Protein AF-X1AW40-F1 (afdb_monomer_lite)

Sequence (185 aa):
MIIFTRPAVNQSEISQEGIENLIKNIQDEGILVNTKRYNMHEKVSIIDDTIVWMGSLNILSHRDTSEIMYRLEGRHIAEELLKNFYVDRAVSYSIKEKELDIHCTKCGSRMVIKHSRFGPFLSCSRFPKCRGIMKITQKNIDLFIDKEEICDKCGSKMIVRRGKRGLFWGCSNYPNCKSTKEIFG

Radius of gyration: 22.06 Å; chains: 1; bounding box: 61×29×62 Å

InterPro domains:
  IPR001736 Phospholipase D/Transphosphatidylase [PS50035] (36-63)
  IPR013498 DNA topoisomerase, type IA, zn finger [PF01396] (102-137)
  IPR013498 DNA topoisomerase, type IA, zn finger [PF01396] (149-182)
  IPR025202 Cardiolipin synthase-like, phospholipase D-like domain [PF13091] (20-85)

Structure (mmCIF, N/CA/C/O backbone):
data_AF-X1AW40-F1
#
_entry.id   AF-X1AW40-F1
#
loop_
_atom_site.group_PDB
_atom_site.id
_atom_site.type_symbol
_atom_site.label_atom_id
_atom_site.label_alt_id
_atom_site.label_comp_id
_atom_site.label_asym_id
_atom_site.label_entity_id
_atom_site.label_seq_id
_atom_site.pdbx_PDB_ins_code
_atom_site.Cartn_x
_atom_site.Cartn_y
_atom_site.Cartn_z
_atom_site.occupancy
_atom_site.B_iso_or_equiv
_atom_site.auth_seq_id
_atom_site.auth_comp_id
_atom_site.auth_asym_id
_atom_site.auth_atom_id
_atom_site.pdbx_PDB_model_num
ATOM 1 N N . MET A 1 1 ? 7.838 -8.112 -6.362 1.00 76.88 1 MET A N 1
ATOM 2 C CA . MET A 1 1 ? 8.779 -7.076 -6.848 1.00 76.88 1 MET A CA 1
ATOM 3 C C . MET A 1 1 ? 8.309 -6.560 -8.202 1.00 76.88 1 MET A C 1
ATOM 5 O O . MET A 1 1 ? 7.788 -7.346 -8.986 1.00 76.88 1 MET A O 1
ATOM 9 N N . ILE A 1 2 ? 8.465 -5.264 -8.467 1.00 77.62 2 ILE A N 1
ATOM 10 C CA . ILE A 1 2 ? 8.073 -4.606 -9.720 1.00 77.62 2 ILE A CA 1
ATOM 11 C C . ILE A 1 2 ? 9.257 -3.803 -10.227 1.00 77.62 2 ILE A C 1
ATOM 13 O O . ILE A 1 2 ? 9.841 -3.056 -9.451 1.00 77.62 2 ILE A O 1
ATOM 17 N N . ILE A 1 3 ? 9.577 -3.915 -11.509 1.00 79.62 3 ILE A N 1
ATOM 18 C CA . ILE A 1 3 ? 10.668 -3.195 -12.158 1.00 79.62 3 ILE A CA 1
ATOM 19 C C . ILE A 1 3 ? 10.094 -2.335 -13.280 1.00 79.62 3 ILE A C 1
ATOM 21 O O . ILE A 1 3 ? 9.395 -2.830 -14.161 1.00 79.62 3 ILE A O 1
ATOM 25 N N . PHE A 1 4 ? 10.439 -1.054 -13.279 1.00 76.75 4 PHE A N 1
ATOM 26 C CA . PHE A 1 4 ? 10.211 -0.140 -14.388 1.00 76.75 4 PHE A CA 1
ATOM 27 C C . PHE A 1 4 ? 11.534 0.090 -15.108 1.00 76.75 4 PHE A C 1
ATOM 29 O O . PHE A 1 4 ? 12.533 0.462 -14.487 1.00 76.75 4 PHE A O 1
ATOM 36 N N . THR A 1 5 ? 11.540 -0.110 -16.423 1.00 74.19 5 THR A N 1
ATOM 37 C CA . THR A 1 5 ? 12.725 0.125 -17.255 1.00 74.19 5 THR A CA 1
ATOM 38 C C . THR A 1 5 ? 12.344 0.587 -18.662 1.00 74.19 5 THR A C 1
ATOM 40 O O . THR A 1 5 ? 11.177 0.546 -19.049 1.00 74.19 5 THR A O 1
ATOM 43 N N . ARG A 1 6 ? 13.327 1.060 -19.430 1.00 70.81 6 ARG A N 1
ATOM 44 C CA . ARG A 1 6 ? 13.144 1.479 -20.825 1.00 70.81 6 ARG A CA 1
ATOM 45 C C . ARG A 1 6 ? 12.783 0.282 -21.727 1.00 70.81 6 ARG A C 1
ATOM 47 O O . ARG A 1 6 ? 13.295 -0.818 -21.497 1.00 70.81 6 ARG A O 1
ATOM 54 N N . PRO A 1 7 ? 11.963 0.478 -22.774 1.00 67.88 7 PRO A N 1
ATOM 55 C CA . PRO A 1 7 ? 11.592 -0.600 -23.687 1.00 67.88 7 PRO A CA 1
ATOM 56 C C . PRO A 1 7 ? 12.768 -1.156 -24.496 1.00 67.88 7 PRO A C 1
ATOM 58 O O . PRO A 1 7 ? 13.751 -0.458 -24.743 1.00 67.88 7 PRO A O 1
ATOM 61 N N . ALA A 1 8 ? 12.642 -2.421 -24.917 1.00 68.88 8 ALA A N 1
ATOM 62 C CA . ALA A 1 8 ? 13.672 -3.165 -25.652 1.00 68.88 8 ALA A CA 1
ATOM 63 C C . ALA A 1 8 ? 14.105 -2.457 -26.944 1.00 68.88 8 ALA A C 1
ATOM 65 O O . ALA A 1 8 ? 15.289 -2.393 -27.249 1.00 68.88 8 ALA A O 1
ATOM 66 N N . VAL A 1 9 ? 13.154 -1.832 -27.647 1.00 65.69 9 VAL A N 1
ATOM 67 C CA . VAL A 1 9 ? 13.406 -1.051 -28.871 1.00 65.69 9 VAL A CA 1
ATOM 68 C C . VAL A 1 9 ? 14.365 0.130 -28.669 1.00 65.69 9 VAL A C 1
ATOM 70 O O . VAL A 1 9 ? 14.963 0.595 -29.632 1.00 65.69 9 VAL A O 1
ATOM 73 N N . ASN A 1 10 ? 14.547 0.588 -27.427 1.00 63.44 10 ASN A N 1
ATOM 74 C CA . ASN A 1 10 ? 15.449 1.685 -27.074 1.00 63.44 10 ASN A CA 1
ATOM 75 C C . ASN A 1 10 ? 16.821 1.185 -26.574 1.00 63.44 10 ASN A C 1
ATOM 77 O O . ASN A 1 10 ? 17.567 1.957 -25.964 1.00 63.44 10 ASN A O 1
ATOM 81 N N . GLN A 1 11 ? 17.146 -0.098 -26.763 1.00 64.19 11 GLN A N 1
ATOM 82 C CA . GLN A 1 11 ? 18.428 -0.690 -26.380 1.00 64.19 11 GLN A CA 1
ATOM 83 C C . GLN A 1 11 ? 19.186 -1.137 -27.634 1.00 64.19 11 GLN A C 1
ATOM 85 O O . GLN A 1 11 ? 18.714 -1.982 -28.385 1.00 64.19 11 GLN A O 1
ATOM 90 N N . SER A 1 12 ? 20.361 -0.553 -27.866 1.00 60.28 12 SER A N 1
ATOM 91 C CA . SER A 1 12 ? 21.182 -0.787 -29.064 1.00 60.28 12 SER A CA 1
ATOM 92 C C . SER A 1 12 ? 22.201 -1.922 -28.918 1.00 60.28 12 SER A C 1
ATOM 94 O O . SER A 1 12 ? 22.819 -2.313 -29.900 1.00 60.28 12 SER A O 1
A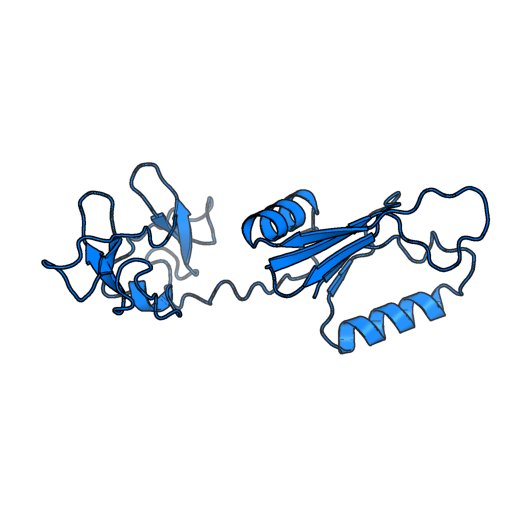TOM 96 N N . GLU A 1 13 ? 22.412 -2.421 -27.700 1.00 65.31 13 GLU A N 1
ATOM 97 C CA . GLU A 1 13 ? 23.541 -3.301 -27.352 1.00 65.31 13 GLU A CA 1
ATOM 98 C C . GLU A 1 13 ? 23.169 -4.793 -27.312 1.00 65.31 13 GLU A C 1
ATOM 100 O O . GLU A 1 13 ? 24.050 -5.647 -27.331 1.00 65.31 13 GLU A O 1
ATOM 105 N N . ILE A 1 14 ? 21.874 -5.122 -27.260 1.00 67.88 14 ILE A N 1
ATOM 106 C CA . ILE A 1 14 ? 21.358 -6.491 -27.111 1.00 67.88 14 ILE A CA 1
ATOM 107 C C . ILE A 1 14 ? 20.266 -6.711 -28.165 1.00 67.88 14 ILE A C 1
ATOM 109 O O . ILE A 1 14 ? 19.505 -5.793 -28.471 1.00 67.88 14 ILE A O 1
ATOM 113 N N . SER A 1 15 ? 20.175 -7.922 -28.726 1.00 75.62 15 SER A N 1
ATOM 114 C CA . SER A 1 15 ? 19.102 -8.267 -29.664 1.00 75.62 15 SER A CA 1
ATOM 115 C C . SER A 1 15 ? 17.725 -8.130 -29.001 1.00 75.62 15 SER A C 1
ATOM 117 O O . SER A 1 15 ? 17.544 -8.486 -27.835 1.00 75.62 15 SER A O 1
ATOM 119 N N . GLN A 1 16 ? 16.734 -7.635 -29.750 1.00 72.12 16 GLN A N 1
ATOM 120 C CA . GLN A 1 16 ? 15.371 -7.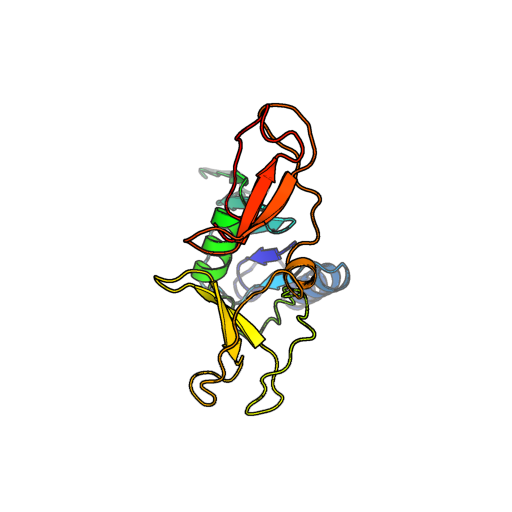440 -29.233 1.00 72.12 16 GLN A CA 1
ATOM 121 C C . GLN A 1 16 ? 14.779 -8.744 -28.680 1.00 72.12 16 GLN A C 1
ATOM 123 O O . GLN A 1 16 ? 14.263 -8.754 -27.566 1.00 72.12 16 GLN A O 1
ATOM 128 N N . GLU A 1 17 ? 14.966 -9.852 -29.399 1.00 76.94 17 GLU A N 1
ATOM 129 C CA . GLU A 1 17 ? 14.549 -11.193 -28.974 1.00 76.94 17 GLU A CA 1
ATOM 130 C C . GLU A 1 17 ? 15.221 -11.626 -27.657 1.00 76.94 17 GLU A C 1
ATOM 132 O O . GLU A 1 17 ? 14.583 -12.212 -26.783 1.00 76.94 17 GLU A O 1
ATOM 137 N N . GLY A 1 18 ? 16.501 -11.288 -27.465 1.00 80.06 18 GLY A N 1
ATOM 138 C CA . GLY A 1 18 ? 17.217 -11.565 -26.220 1.00 80.06 18 GLY A CA 1
ATOM 139 C C . GLY A 1 18 ? 16.635 -10.804 -25.027 1.00 80.06 18 GLY A C 1
ATOM 140 O O . GLY A 1 18 ? 16.483 -11.371 -23.945 1.00 80.06 18 GLY A O 1
ATOM 141 N N . ILE A 1 19 ? 16.256 -9.538 -25.226 1.00 77.81 19 ILE A N 1
ATOM 142 C CA . ILE A 1 19 ? 15.633 -8.711 -24.182 1.00 77.81 19 ILE A CA 1
ATOM 143 C C . ILE A 1 19 ? 14.223 -9.216 -23.856 1.00 77.81 19 ILE A C 1
ATOM 145 O O . ILE A 1 19 ? 13.857 -9.286 -22.685 1.00 77.81 19 ILE A O 1
ATOM 149 N N . GLU A 1 20 ? 13.433 -9.583 -24.862 1.00 79.06 20 GLU A N 1
ATOM 150 C CA . GLU A 1 20 ? 12.081 -10.117 -24.666 1.00 79.06 20 GLU A CA 1
ATOM 151 C C . GLU A 1 20 ? 12.097 -11.449 -23.907 1.00 79.06 20 GLU A C 1
ATOM 153 O O . GLU A 1 20 ? 11.344 -11.614 -22.945 1.00 79.06 20 GLU A O 1
ATOM 158 N N . ASN A 1 21 ? 13.013 -12.356 -24.258 1.00 82.94 21 ASN A N 1
ATOM 159 C CA . ASN A 1 21 ? 13.211 -13.611 -23.531 1.00 82.94 21 ASN A CA 1
ATOM 160 C C . ASN A 1 21 ? 13.668 -13.375 -22.085 1.00 82.94 21 ASN A C 1
ATOM 162 O O . ASN A 1 21 ? 13.174 -14.027 -21.168 1.00 82.94 21 ASN A O 1
ATOM 166 N N . LEU A 1 22 ? 14.565 -12.411 -21.856 1.00 82.88 22 LEU A N 1
ATOM 167 C CA . LEU A 1 22 ? 14.992 -12.037 -20.508 1.00 82.88 22 LEU A CA 1
ATOM 168 C C . LEU A 1 22 ? 13.826 -11.490 -19.674 1.00 82.88 22 LEU A C 1
ATOM 170 O O . LEU A 1 22 ? 13.650 -11.896 -18.527 1.00 82.88 22 LEU A O 1
ATOM 174 N N . ILE A 1 23 ? 13.020 -10.588 -20.244 1.00 82.56 23 ILE A N 1
ATOM 175 C CA . ILE A 1 23 ? 11.827 -10.045 -19.580 1.00 82.56 23 ILE A CA 1
ATOM 176 C C . ILE A 1 23 ? 10.872 -11.179 -19.213 1.00 82.56 23 ILE A C 1
ATOM 178 O O . ILE A 1 23 ? 10.380 -11.205 -18.087 1.00 82.56 23 ILE A O 1
ATOM 182 N N . LYS A 1 24 ? 10.643 -12.119 -20.134 1.00 80.31 24 LYS A N 1
ATOM 183 C CA . LYS A 1 24 ? 9.774 -13.269 -19.902 1.00 80.31 24 LYS A CA 1
ATOM 184 C C . LYS A 1 24 ? 10.283 -14.147 -18.758 1.00 80.31 24 LYS A C 1
ATOM 186 O O . LYS A 1 24 ? 9.526 -14.405 -17.834 1.00 80.31 24 LYS A O 1
ATOM 191 N N . ASN A 1 25 ? 11.566 -14.508 -18.756 1.00 86.00 25 ASN A N 1
ATOM 192 C CA . ASN A 1 25 ? 12.158 -15.307 -17.678 1.00 86.00 25 ASN A CA 1
ATOM 193 C C . ASN A 1 25 ? 12.005 -14.621 -16.311 1.00 86.00 25 ASN A C 1
ATOM 195 O O . ASN A 1 25 ? 11.656 -15.257 -15.325 1.00 86.00 25 ASN A O 1
ATOM 199 N N . ILE A 1 26 ? 12.217 -13.304 -16.252 1.00 81.56 26 ILE A N 1
ATOM 200 C CA . ILE A 1 26 ? 12.034 -12.518 -15.023 1.00 81.56 26 ILE A CA 1
ATOM 201 C C . ILE A 1 26 ? 10.559 -12.512 -14.582 1.00 81.56 26 ILE A C 1
ATOM 203 O O . ILE A 1 26 ? 10.264 -12.594 -13.389 1.00 81.56 26 ILE A O 1
ATOM 207 N N . GLN A 1 27 ? 9.624 -12.424 -15.529 1.00 79.69 27 GLN A N 1
ATOM 208 C CA . GLN A 1 27 ? 8.189 -12.489 -15.247 1.00 79.69 27 GLN A CA 1
ATOM 209 C C . GLN A 1 27 ? 7.738 -13.874 -14.775 1.00 79.69 27 GLN A C 1
ATOM 211 O O . GLN A 1 27 ? 6.893 -13.947 -13.882 1.00 79.69 27 GLN A O 1
ATOM 216 N N . ASP A 1 28 ? 8.322 -14.944 -15.313 1.00 78.94 28 ASP A N 1
ATOM 217 C CA . ASP A 1 28 ? 8.056 -16.325 -14.899 1.00 78.94 28 ASP A CA 1
ATOM 218 C C . ASP A 1 28 ? 8.497 -16.573 -13.439 1.00 78.94 28 ASP A C 1
ATOM 220 O O . ASP A 1 28 ? 7.826 -17.298 -12.706 1.00 78.94 28 ASP A O 1
ATOM 224 N N . GLU A 1 29 ? 9.529 -15.865 -12.962 1.00 81.56 29 GLU A N 1
ATOM 225 C CA . GLU A 1 29 ? 9.946 -15.815 -11.546 1.00 81.56 29 GLU A CA 1
ATOM 226 C C . GLU A 1 29 ? 9.027 -14.938 -10.658 1.00 81.56 29 GLU A C 1
ATOM 228 O O . GLU A 1 29 ? 9.308 -14.683 -9.484 1.00 81.56 29 GLU A O 1
ATOM 233 N N . GLY A 1 30 ? 7.913 -14.434 -11.198 1.00 72.00 30 GLY A N 1
ATOM 234 C CA . GLY A 1 30 ? 6.923 -13.641 -10.463 1.00 72.00 30 GLY A CA 1
ATOM 235 C C . GLY A 1 30 ? 7.282 -12.160 -10.293 1.00 72.00 30 GLY A C 1
ATOM 236 O O . GLY A 1 30 ? 6.653 -11.458 -9.493 1.00 72.00 30 GLY A O 1
ATOM 237 N N . ILE A 1 31 ? 8.273 -11.654 -11.033 1.00 78.00 31 ILE A N 1
ATOM 238 C CA . ILE A 1 31 ? 8.660 -10.239 -11.016 1.00 78.00 31 ILE A CA 1
ATOM 239 C C . ILE A 1 31 ? 7.907 -9.491 -12.119 1.00 78.00 31 ILE A C 1
ATOM 241 O O . ILE A 1 31 ? 8.028 -9.778 -13.306 1.00 78.00 31 ILE A O 1
ATOM 245 N N . LEU A 1 32 ? 7.153 -8.458 -11.748 1.00 76.94 32 LEU A N 1
ATOM 246 C CA . LEU A 1 32 ? 6.432 -7.648 -12.727 1.00 76.94 32 LEU A CA 1
ATOM 247 C C . LEU A 1 32 ? 7.388 -6.661 -13.398 1.00 76.94 32 LEU A C 1
ATOM 249 O O . LEU A 1 32 ? 7.903 -5.760 -12.746 1.00 76.94 32 LEU A O 1
ATOM 253 N N . VAL A 1 33 ? 7.589 -6.783 -14.707 1.00 79.44 33 VAL A N 1
ATOM 254 C CA . VAL A 1 33 ? 8.424 -5.849 -15.478 1.00 79.44 33 VAL A CA 1
ATOM 255 C C . VAL A 1 33 ? 7.545 -4.968 -16.360 1.00 79.44 33 VAL A C 1
ATOM 257 O O . VAL A 1 33 ? 6.801 -5.470 -17.201 1.00 79.44 33 VAL A O 1
ATOM 260 N N . ASN A 1 34 ? 7.633 -3.649 -16.182 1.00 75.06 34 ASN A N 1
ATOM 261 C CA . ASN A 1 34 ? 6.955 -2.655 -17.004 1.00 75.06 34 ASN A CA 1
ATOM 262 C C . ASN A 1 34 ? 7.968 -1.881 -17.854 1.00 75.06 34 ASN A C 1
ATOM 264 O O . ASN A 1 34 ? 8.816 -1.149 -17.341 1.00 75.06 34 ASN A O 1
ATOM 268 N N . THR A 1 35 ? 7.833 -2.031 -19.168 1.00 72.62 35 THR A N 1
ATOM 269 C CA . THR A 1 35 ? 8.693 -1.403 -20.174 1.00 72.62 35 THR A CA 1
ATOM 270 C C . THR A 1 35 ? 8.007 -0.296 -20.972 1.00 72.62 35 THR A C 1
ATOM 272 O O . THR A 1 35 ? 8.606 0.280 -21.873 1.00 72.62 35 THR A O 1
ATOM 275 N N . LYS A 1 36 ? 6.748 0.040 -20.662 1.00 66.38 36 LYS A N 1
ATOM 276 C CA . LYS A 1 36 ? 5.919 0.950 -21.475 1.00 66.38 36 LYS A CA 1
ATOM 277 C C . LYS A 1 36 ? 6.281 2.432 -21.328 1.00 66.38 36 LYS A C 1
ATOM 279 O O . LYS A 1 36 ? 5.632 3.286 -21.927 1.00 66.38 36 LYS A O 1
ATOM 284 N N . ARG A 1 37 ? 7.301 2.763 -20.532 1.00 63.22 37 ARG A N 1
ATOM 285 C CA . ARG A 1 37 ? 7.753 4.142 -20.330 1.00 63.22 37 ARG A CA 1
ATOM 286 C C . ARG A 1 37 ? 8.866 4.502 -21.304 1.00 63.22 37 ARG A C 1
ATOM 288 O O . ARG A 1 37 ? 10.048 4.255 -21.067 1.00 63.22 37 ARG A O 1
ATOM 295 N N . TYR A 1 38 ? 8.459 5.127 -22.399 1.00 58.34 38 TYR A N 1
ATOM 296 C CA . TYR A 1 38 ? 9.366 5.780 -23.333 1.00 58.34 38 TYR A CA 1
ATOM 297 C C . TYR A 1 38 ? 10.053 6.974 -22.639 1.00 58.34 38 TYR A C 1
ATOM 299 O O . TYR A 1 38 ? 9.427 7.676 -21.849 1.00 58.34 38 TYR A O 1
ATOM 307 N N . ASN A 1 39 ? 11.347 7.181 -22.909 1.00 58.78 39 ASN A N 1
ATOM 308 C CA . ASN A 1 39 ? 12.193 8.248 -22.338 1.00 58.78 39 ASN A CA 1
ATOM 309 C C . ASN A 1 39 ? 12.416 8.205 -20.814 1.00 58.78 39 ASN A C 1
ATOM 311 O O . ASN A 1 39 ? 12.779 9.210 -20.206 1.00 58.78 39 ASN A O 1
ATOM 315 N N . MET A 1 40 ? 12.244 7.043 -20.182 1.00 64.88 40 MET A N 1
ATOM 316 C CA . MET A 1 40 ? 12.628 6.865 -18.785 1.00 64.88 40 MET A CA 1
ATOM 317 C C . MET A 1 40 ? 14.116 6.506 -18.686 1.00 64.88 40 MET A C 1
ATOM 319 O O . MET A 1 40 ? 14.526 5.407 -19.062 1.00 64.88 40 MET A O 1
ATOM 323 N N . HIS A 1 41 ? 14.921 7.449 -18.195 1.00 64.62 41 HIS A N 1
ATOM 324 C CA . HIS A 1 41 ? 16.353 7.248 -17.929 1.00 64.62 41 HIS A CA 1
ATOM 325 C C . HIS A 1 41 ? 16.622 6.669 -16.531 1.00 64.62 41 HIS A C 1
ATOM 327 O O . HIS A 1 41 ? 17.702 6.140 -16.273 1.00 64.62 41 HIS A O 1
ATOM 333 N N . GLU A 1 42 ? 15.626 6.734 -15.648 1.00 68.38 42 GLU A N 1
ATOM 334 C CA . GLU A 1 42 ? 15.689 6.210 -14.289 1.00 68.38 42 GLU A CA 1
ATOM 335 C C . GLU A 1 42 ? 15.147 4.779 -14.228 1.00 68.38 42 GLU A C 1
ATOM 337 O O . GLU A 1 42 ? 14.138 4.435 -14.840 1.00 68.38 42 GLU A O 1
ATOM 342 N N . LYS A 1 43 ? 15.824 3.926 -13.469 1.00 81.75 43 LYS A N 1
ATOM 343 C CA . LYS A 1 43 ? 15.365 2.584 -13.125 1.00 81.75 43 LYS A CA 1
ATOM 344 C C . LYS A 1 43 ? 14.615 2.688 -11.810 1.00 81.75 43 LYS A C 1
ATOM 346 O O . LYS A 1 43 ? 15.134 3.276 -10.864 1.00 81.75 43 LYS A O 1
ATOM 351 N N . VAL A 1 44 ? 13.425 2.102 -11.741 1.00 83.62 44 VAL A N 1
ATOM 352 C CA . VAL A 1 44 ? 12.645 2.043 -10.499 1.00 83.62 44 VAL A CA 1
ATOM 353 C C . VAL A 1 44 ? 12.323 0.594 -10.188 1.00 83.62 44 VAL A C 1
ATOM 355 O O . VAL A 1 44 ? 11.851 -0.135 -11.055 1.00 83.62 44 VAL A O 1
ATOM 358 N N . SER A 1 45 ? 12.572 0.176 -8.953 1.00 86.19 45 SER A N 1
ATOM 359 C CA . SER A 1 45 ? 12.212 -1.136 -8.434 1.00 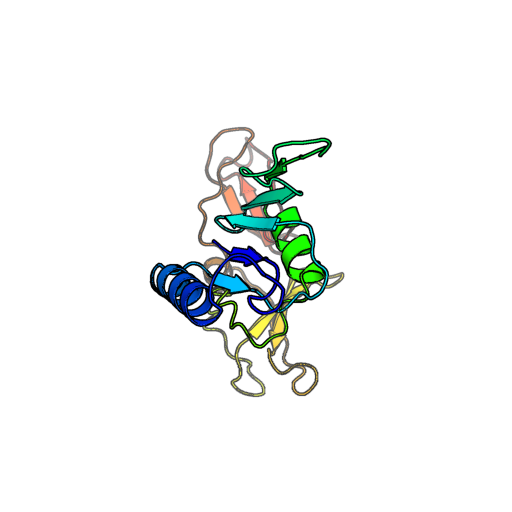86.19 45 SER A CA 1
ATOM 360 C C . SER A 1 45 ? 11.432 -0.985 -7.135 1.00 86.19 45 SER A C 1
ATOM 362 O O . SER A 1 45 ? 11.833 -0.229 -6.254 1.00 86.19 45 SER A O 1
ATOM 364 N N . ILE A 1 46 ? 10.320 -1.703 -7.015 1.00 82.75 46 ILE A N 1
ATOM 365 C CA . ILE A 1 46 ? 9.487 -1.744 -5.811 1.00 82.75 46 ILE A CA 1
ATOM 366 C C . ILE A 1 46 ? 9.466 -3.180 -5.298 1.00 82.75 46 ILE A C 1
ATOM 368 O O . ILE A 1 46 ? 9.098 -4.106 -6.022 1.00 82.75 46 ILE A O 1
ATOM 372 N N . ILE A 1 47 ? 9.864 -3.374 -4.046 1.00 84.31 47 ILE A N 1
ATOM 373 C CA . ILE A 1 47 ? 9.955 -4.672 -3.377 1.00 84.31 47 ILE A CA 1
ATOM 374 C C . ILE A 1 47 ? 8.969 -4.662 -2.205 1.00 84.31 47 ILE A C 1
ATOM 376 O O . ILE A 1 47 ? 8.931 -3.708 -1.426 1.00 84.31 47 ILE A O 1
ATOM 380 N N . ASP A 1 48 ? 8.141 -5.704 -2.126 1.00 81.44 48 ASP A N 1
ATOM 381 C CA . ASP A 1 48 ? 7.173 -5.960 -1.049 1.00 81.44 48 ASP A CA 1
ATOM 382 C C . ASP A 1 48 ? 6.286 -4.767 -0.665 1.00 81.44 48 ASP A C 1
ATOM 384 O O . ASP A 1 48 ? 5.999 -4.553 0.512 1.00 81.44 48 ASP A O 1
ATOM 388 N N . ASP A 1 49 ? 5.896 -3.948 -1.648 1.00 78.69 49 ASP A N 1
ATOM 389 C CA . ASP A 1 49 ? 5.091 -2.731 -1.458 1.00 78.69 49 ASP A CA 1
ATOM 390 C C . ASP A 1 49 ? 5.657 -1.746 -0.418 1.00 78.69 49 ASP A C 1
ATOM 392 O O . ASP A 1 49 ? 4.926 -0.913 0.111 1.00 78.69 49 ASP A O 1
ATOM 396 N N . THR A 1 50 ? 6.942 -1.843 -0.073 1.00 78.38 50 THR A N 1
ATOM 397 C CA . THR A 1 50 ? 7.526 -1.132 1.077 1.00 78.38 50 THR A CA 1
ATOM 398 C C . THR A 1 50 ? 8.897 -0.556 0.782 1.00 78.38 50 THR A C 1
ATOM 400 O O . THR A 1 50 ? 9.202 0.529 1.270 1.00 78.38 50 THR A O 1
ATOM 403 N N . ILE A 1 51 ? 9.712 -1.232 -0.023 1.00 87.62 51 ILE A N 1
ATOM 404 C CA . ILE A 1 51 ? 11.057 -0.779 -0.367 1.00 87.62 51 ILE A CA 1
ATOM 405 C C . ILE A 1 51 ? 11.050 -0.295 -1.809 1.00 87.62 51 ILE A C 1
ATOM 407 O O . ILE A 1 51 ? 10.649 -1.019 -2.718 1.00 87.62 51 ILE A O 1
ATOM 411 N N . VAL A 1 52 ? 11.543 0.917 -2.025 1.00 87.50 52 VAL A N 1
ATOM 412 C CA . VAL A 1 52 ? 11.679 1.514 -3.348 1.00 87.50 52 VAL A CA 1
ATOM 413 C C . VAL A 1 52 ? 13.145 1.799 -3.614 1.00 87.50 52 VAL A C 1
ATOM 415 O O . VAL A 1 52 ? 13.799 2.501 -2.847 1.00 87.50 52 VAL A O 1
ATOM 418 N N . TRP A 1 53 ? 13.639 1.290 -4.732 1.00 89.88 53 TRP A N 1
ATOM 419 C CA . TRP A 1 53 ? 14.913 1.680 -5.313 1.00 89.88 53 TRP A CA 1
ATOM 420 C C . TRP A 1 53 ? 14.644 2.520 -6.550 1.00 89.88 53 TRP A C 1
ATOM 422 O O . TRP A 1 53 ? 13.908 2.081 -7.430 1.00 89.88 53 TRP A O 1
ATOM 432 N N . MET A 1 54 ? 15.229 3.708 -6.638 1.00 86.94 54 MET A N 1
ATOM 433 C CA . MET A 1 54 ? 15.113 4.544 -7.832 1.00 86.94 54 MET A CA 1
ATOM 434 C C . MET A 1 54 ? 16.402 5.292 -8.132 1.00 86.94 54 MET A C 1
ATOM 436 O O . MET A 1 54 ? 17.104 5.701 -7.210 1.00 86.94 54 MET A O 1
ATOM 440 N N . GLY A 1 55 ? 16.700 5.490 -9.409 1.00 85.19 55 GLY A N 1
ATOM 441 C CA . GLY A 1 55 ? 17.837 6.301 -9.828 1.00 85.19 55 GLY A CA 1
ATOM 442 C C . GLY A 1 55 ? 18.397 5.887 -11.180 1.00 85.19 55 GLY A C 1
ATOM 443 O O . GLY A 1 55 ? 17.747 5.184 -11.950 1.00 85.19 55 GLY A O 1
ATOM 444 N N . SER A 1 56 ? 19.610 6.328 -11.486 1.00 81.06 56 SER A N 1
ATOM 445 C CA . SER A 1 56 ? 20.207 6.235 -12.824 1.00 81.06 56 SER A CA 1
ATOM 446 C C . SER A 1 56 ? 21.337 5.206 -12.947 1.00 81.06 56 SER A C 1
ATOM 448 O O . SER A 1 56 ? 21.971 5.153 -13.996 1.00 81.06 56 SER A O 1
ATOM 450 N N . LEU A 1 57 ? 21.566 4.356 -11.933 1.00 79.31 57 LEU A N 1
ATOM 451 C CA . LEU A 1 57 ? 22.721 3.442 -11.881 1.00 79.31 57 LEU A CA 1
ATOM 452 C C . LEU A 1 57 ? 22.883 2.605 -13.146 1.00 79.31 57 LEU A C 1
ATOM 454 O O . LEU A 1 57 ? 22.010 1.801 -13.486 1.00 79.31 57 LEU A O 1
ATOM 458 N N . ASN A 1 58 ? 24.014 2.755 -13.816 1.00 74.62 58 ASN A N 1
ATOM 459 C CA . ASN A 1 58 ? 24.410 1.991 -14.978 1.00 74.62 58 ASN A CA 1
ATOM 460 C C . ASN A 1 58 ? 25.802 1.409 -14.710 1.00 74.62 58 ASN A C 1
ATOM 462 O O . ASN A 1 58 ? 26.821 2.012 -15.005 1.00 74.62 58 ASN A O 1
ATOM 466 N N . ILE A 1 59 ? 25.839 0.175 -14.203 1.00 76.62 59 ILE A N 1
ATOM 467 C CA . ILE A 1 59 ? 27.072 -0.512 -13.777 1.00 76.62 59 ILE A CA 1
ATOM 468 C C . ILE A 1 59 ? 28.144 -0.657 -14.877 1.00 76.62 59 ILE A C 1
ATOM 470 O O . ILE A 1 59 ? 29.286 -0.994 -14.582 1.00 76.62 59 ILE A O 1
ATOM 474 N N . LEU A 1 60 ? 27.784 -0.418 -16.141 1.00 72.75 60 LEU A N 1
ATOM 475 C CA . LEU A 1 60 ? 28.686 -0.462 -17.295 1.00 72.75 60 LEU A CA 1
ATOM 476 C C . LEU A 1 60 ? 29.179 0.928 -17.733 1.00 72.75 60 LEU A C 1
ATOM 478 O O . LEU A 1 60 ? 29.954 1.041 -18.689 1.00 72.75 60 LEU A O 1
ATOM 482 N N . SER A 1 61 ? 28.734 1.998 -17.073 1.00 74.44 61 SER A N 1
ATOM 483 C CA . SER A 1 61 ? 29.218 3.339 -17.361 1.00 74.44 61 SER A CA 1
ATOM 484 C C . SER A 1 61 ? 30.660 3.495 -16.900 1.00 74.44 61 SER A C 1
ATOM 486 O O . SER A 1 61 ? 31.028 3.121 -15.789 1.00 74.44 61 SER A O 1
ATOM 488 N N . HIS A 1 62 ? 31.495 4.033 -17.781 1.00 69.38 62 HIS A N 1
ATOM 489 C CA . HIS A 1 62 ? 32.943 4.044 -17.596 1.00 69.38 62 HIS A CA 1
ATOM 490 C C . HIS A 1 62 ? 33.582 5.424 -17.803 1.00 69.38 62 HIS A C 1
ATOM 492 O O . HIS A 1 62 ? 34.791 5.537 -17.606 1.00 69.38 62 HIS A O 1
ATOM 498 N N . ARG A 1 63 ? 32.818 6.473 -18.170 1.00 72.25 63 ARG A N 1
ATOM 499 C CA . ARG A 1 63 ? 33.305 7.868 -18.268 1.00 72.25 63 ARG A CA 1
ATOM 500 C C . ARG A 1 63 ? 32.200 8.898 -18.01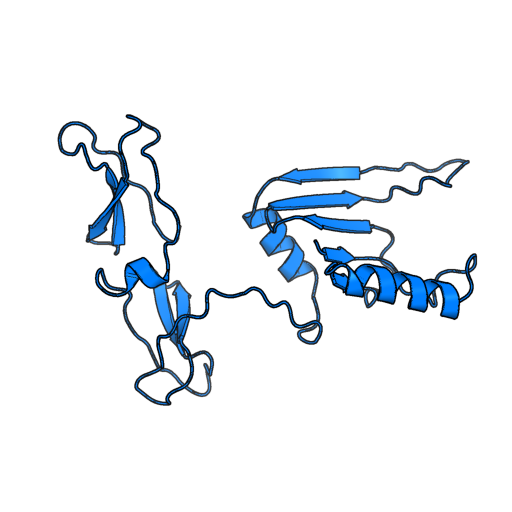9 1.00 72.25 63 ARG A C 1
ATOM 502 O O . ARG A 1 63 ? 31.118 8.772 -18.577 1.00 72.25 63 ARG A O 1
ATOM 509 N N . ASP A 1 64 ? 32.522 9.924 -17.230 1.00 67.88 64 ASP A N 1
ATOM 510 C CA . ASP A 1 64 ? 31.780 11.189 -17.082 1.00 67.88 64 ASP A CA 1
ATOM 511 C C . ASP A 1 64 ? 30.277 11.079 -16.762 1.00 67.88 64 ASP A C 1
ATOM 513 O O . ASP A 1 64 ? 29.473 11.909 -17.188 1.00 67.88 64 ASP A O 1
ATOM 517 N N . THR A 1 65 ? 29.875 10.082 -15.968 1.00 74.38 65 THR A N 1
ATOM 518 C CA . THR A 1 65 ? 28.485 9.940 -15.509 1.00 74.38 65 THR A CA 1
ATOM 519 C C . THR A 1 65 ? 28.352 10.099 -14.002 1.00 74.38 65 THR A C 1
ATOM 521 O O . THR A 1 65 ? 29.052 9.448 -13.229 1.00 74.38 65 THR A O 1
ATOM 524 N N . SER A 1 66 ? 27.392 10.920 -13.575 1.00 70.25 66 SER A N 1
ATOM 525 C CA . SER A 1 66 ? 26.933 10.973 -12.185 1.00 70.25 66 SER A CA 1
ATOM 526 C C . SER A 1 66 ? 25.767 10.005 -12.001 1.00 70.25 66 SER A C 1
ATOM 528 O O . SER A 1 66 ? 24.642 10.275 -12.422 1.00 70.25 66 SER A O 1
ATOM 530 N N . GLU A 1 67 ? 26.050 8.860 -11.393 1.00 79.69 67 GLU A N 1
ATOM 531 C CA . GLU A 1 67 ? 25.060 7.821 -11.122 1.00 79.69 67 GLU A CA 1
ATOM 532 C C . GLU A 1 67 ? 24.663 7.826 -9.656 1.00 79.69 67 GLU A C 1
ATOM 534 O O . GLU A 1 67 ? 25.517 7.871 -8.772 1.00 79.69 67 GLU A O 1
ATOM 539 N N . ILE A 1 68 ? 23.360 7.776 -9.388 1.00 80.38 68 ILE A N 1
ATOM 540 C CA . ILE A 1 68 ? 22.827 7.773 -8.026 1.00 80.38 68 ILE A CA 1
ATOM 541 C C . ILE A 1 68 ? 21.716 6.729 -7.933 1.00 80.38 68 ILE A C 1
ATOM 543 O O . ILE A 1 68 ? 20.940 6.562 -8.874 1.00 80.38 68 ILE A O 1
ATOM 547 N N . MET A 1 69 ? 21.640 6.042 -6.789 1.00 88.12 69 MET A N 1
ATOM 548 C CA . MET A 1 69 ? 20.483 5.245 -6.376 1.00 88.12 69 MET A CA 1
ATOM 549 C C . MET A 1 69 ? 19.994 5.708 -5.016 1.00 88.12 69 MET A C 1
ATOM 551 O O . MET A 1 69 ? 20.759 5.784 -4.057 1.00 88.12 69 MET A O 1
ATOM 555 N N . TYR A 1 70 ? 18.694 5.933 -4.927 1.00 87.94 70 TYR A N 1
ATOM 556 C CA . TYR A 1 70 ? 17.985 6.163 -3.686 1.00 87.94 70 TYR A CA 1
ATOM 557 C C . TYR A 1 70 ? 17.291 4.876 -3.260 1.00 87.94 70 TYR A C 1
ATOM 559 O O . TYR A 1 70 ? 16.600 4.246 -4.062 1.00 87.94 70 TYR A O 1
ATOM 567 N N . ARG A 1 71 ? 17.446 4.520 -1.982 1.00 92.44 71 ARG A N 1
ATOM 568 C CA . ARG A 1 71 ? 16.611 3.525 -1.308 1.00 92.44 71 ARG A CA 1
ATOM 569 C C . ARG A 1 71 ? 15.670 4.258 -0.364 1.00 92.44 71 ARG A C 1
ATOM 571 O O . ARG A 1 71 ? 16.117 4.867 0.604 1.00 92.44 71 ARG A O 1
ATOM 578 N N . LEU A 1 72 ? 14.378 4.173 -0.636 1.00 88.81 72 LEU A N 1
ATOM 579 C CA . LEU A 1 72 ? 13.319 4.701 0.214 1.00 88.81 72 LEU A CA 1
ATOM 580 C C . LEU A 1 72 ? 12.558 3.532 0.837 1.00 88.81 72 LEU A C 1
ATOM 582 O O . LEU A 1 72 ? 12.362 2.499 0.197 1.00 88.81 72 LEU A O 1
ATOM 586 N N . GLU A 1 73 ? 12.133 3.695 2.084 1.00 90.94 73 GLU A N 1
ATOM 587 C CA . GLU A 1 73 ? 11.370 2.684 2.810 1.00 90.94 73 GLU A CA 1
ATOM 588 C C . GLU A 1 73 ? 10.091 3.303 3.366 1.00 90.94 73 GLU A C 1
ATOM 590 O O . GLU A 1 73 ? 10.120 4.316 4.062 1.00 90.94 73 GLU A O 1
ATOM 595 N N . GLY A 1 74 ? 8.955 2.710 3.018 1.00 80.88 74 GLY A N 1
ATOM 596 C CA . GLY A 1 74 ? 7.640 3.180 3.416 1.00 80.88 74 GLY A CA 1
ATOM 597 C C . GLY A 1 74 ? 6.568 2.785 2.410 1.00 80.88 74 GLY A C 1
ATOM 598 O O . GLY A 1 74 ? 6.639 3.127 1.230 1.00 80.88 74 GLY A O 1
ATOM 599 N N . ARG A 1 75 ? 5.516 2.127 2.907 1.00 78.50 75 ARG A N 1
ATOM 600 C CA . ARG A 1 75 ? 4.381 1.685 2.085 1.00 78.50 75 ARG A CA 1
ATOM 601 C C . ARG A 1 75 ? 3.693 2.833 1.349 1.00 78.50 75 ARG A C 1
ATOM 603 O O . ARG A 1 75 ? 3.356 2.708 0.179 1.00 78.50 75 ARG A O 1
ATOM 610 N N . HIS A 1 76 ? 3.543 3.974 2.017 1.00 79.06 76 HIS A N 1
ATOM 611 C CA . HIS A 1 76 ? 2.921 5.157 1.429 1.00 79.06 76 HIS A CA 1
ATOM 612 C C . HIS A 1 76 ? 3.682 5.668 0.193 1.00 79.06 76 HIS A C 1
ATOM 614 O O . HIS A 1 76 ? 3.069 5.943 -0.834 1.00 79.06 76 HIS A O 1
ATOM 620 N N . ILE A 1 77 ? 5.016 5.709 0.263 1.00 80.00 77 ILE A N 1
ATOM 621 C CA . ILE A 1 77 ? 5.881 6.155 -0.839 1.00 80.00 77 ILE A CA 1
ATOM 622 C C . ILE A 1 77 ? 5.770 5.187 -2.022 1.00 80.00 77 ILE A C 1
ATOM 624 O O . ILE A 1 77 ? 5.612 5.617 -3.163 1.00 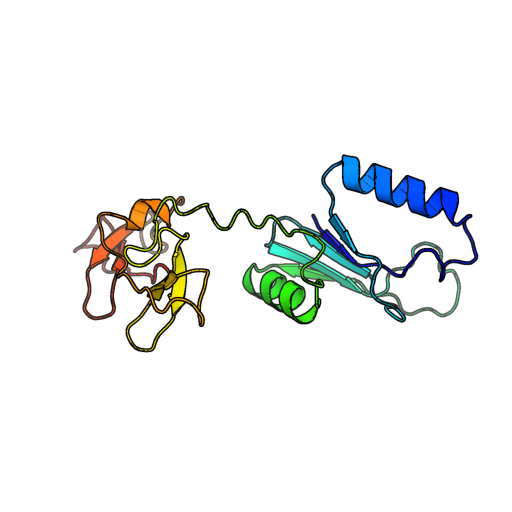80.00 77 ILE A O 1
ATOM 628 N N . ALA A 1 78 ? 5.802 3.877 -1.754 1.00 80.50 78 ALA A N 1
ATOM 629 C CA . ALA A 1 78 ? 5.620 2.858 -2.783 1.00 80.50 78 ALA A CA 1
ATOM 630 C C . ALA A 1 78 ? 4.256 2.995 -3.485 1.00 80.50 78 ALA A C 1
ATOM 632 O O . ALA A 1 78 ? 4.189 2.964 -4.712 1.00 80.50 78 ALA A O 1
ATOM 633 N N . GLU A 1 79 ? 3.178 3.220 -2.729 1.00 78.50 79 GLU A N 1
ATOM 634 C CA . GLU A 1 79 ? 1.832 3.423 -3.277 1.00 78.50 79 GLU A CA 1
ATOM 635 C C . GLU A 1 79 ? 1.709 4.709 -4.109 1.00 78.50 79 GLU A C 1
ATOM 637 O O . GLU A 1 79 ? 1.069 4.700 -5.163 1.00 78.50 79 GLU A O 1
ATOM 642 N N . GLU A 1 80 ? 2.298 5.822 -3.665 1.00 78.81 80 GLU A N 1
ATOM 643 C CA . GLU A 1 80 ? 2.317 7.072 -4.436 1.00 78.81 80 GLU A CA 1
ATOM 644 C C . GLU A 1 80 ? 3.103 6.929 -5.738 1.00 78.81 80 GLU A C 1
ATOM 646 O O . GLU A 1 80 ? 2.646 7.374 -6.794 1.00 78.81 80 GLU A O 1
ATOM 651 N N . LEU A 1 81 ? 4.246 6.246 -5.698 1.00 78.25 81 LEU A N 1
ATOM 652 C CA . LEU A 1 81 ? 5.023 5.967 -6.898 1.00 78.25 81 LEU A CA 1
ATOM 653 C C . LEU A 1 81 ? 4.296 5.000 -7.821 1.00 78.25 81 LEU A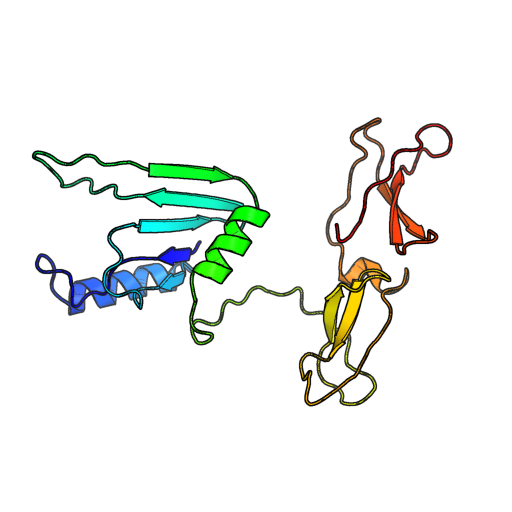 C 1
ATOM 655 O O . LEU A 1 81 ? 4.284 5.221 -9.019 1.00 78.25 81 LEU A O 1
ATOM 659 N N . LEU A 1 82 ? 3.593 3.990 -7.324 1.00 75.81 82 LEU A N 1
ATOM 660 C CA . LEU A 1 82 ? 2.768 3.146 -8.192 1.00 75.81 82 LEU A CA 1
ATOM 661 C C . LEU A 1 82 ? 1.672 3.940 -8.918 1.00 75.81 82 LEU A C 1
ATOM 663 O O . LEU A 1 82 ? 1.408 3.687 -10.096 1.00 75.81 82 LEU A O 1
ATOM 667 N N . LYS A 1 83 ? 1.077 4.936 -8.249 1.00 72.19 83 LYS A N 1
ATOM 668 C CA . LYS A 1 83 ? 0.077 5.837 -8.847 1.00 72.19 83 LYS A CA 1
ATOM 669 C C . LYS A 1 83 ? 0.700 6.752 -9.907 1.00 72.19 83 LYS A C 1
ATOM 671 O O . LYS A 1 83 ? 0.207 6.796 -11.032 1.00 72.19 83 LYS A O 1
ATOM 676 N N . ASN A 1 84 ? 1.801 7.431 -9.577 1.00 70.00 84 ASN A N 1
ATOM 677 C CA . ASN A 1 84 ? 2.517 8.351 -10.481 1.00 70.00 84 ASN A CA 1
ATOM 678 C C . ASN A 1 84 ? 3.235 7.615 -11.627 1.00 70.00 84 ASN A C 1
ATOM 680 O O . ASN A 1 84 ? 3.388 8.144 -12.728 1.00 70.00 84 ASN A O 1
ATOM 684 N N . PHE A 1 85 ? 3.589 6.358 -11.356 1.00 66.62 85 PHE A N 1
ATOM 685 C CA . PHE A 1 85 ? 3.862 5.213 -12.219 1.00 66.62 85 PHE A CA 1
ATOM 686 C C . PHE A 1 85 ? 3.097 5.151 -13.542 1.00 66.62 85 PHE A C 1
ATOM 688 O O . PHE A 1 85 ? 3.632 4.679 -14.549 1.00 66.62 85 PHE A O 1
ATOM 695 N N . TYR A 1 86 ? 1.836 5.616 -13.537 1.00 54.53 86 TYR A N 1
ATOM 696 C CA . TYR A 1 86 ? 0.821 5.277 -14.541 1.00 54.53 86 TYR A CA 1
ATOM 697 C C . TYR A 1 86 ? 1.083 3.871 -15.083 1.00 54.53 86 TYR A C 1
ATOM 699 O O . TYR A 1 86 ? 1.373 3.677 -16.265 1.00 54.53 86 TYR A O 1
ATOM 707 N N . VAL A 1 87 ? 1.052 2.882 -14.180 1.00 51.81 87 VAL A N 1
ATOM 708 C CA . VAL A 1 87 ? 0.803 1.510 -14.601 1.00 51.81 87 VAL A CA 1
ATOM 709 C C . VAL A 1 87 ? -0.551 1.592 -15.285 1.00 51.81 87 VAL A C 1
ATOM 711 O O . VAL A 1 87 ? -1.591 1.656 -14.626 1.00 51.81 87 VAL A O 1
ATOM 714 N N . ASP A 1 88 ? -0.529 1.714 -16.613 1.00 42.28 88 ASP A N 1
ATOM 715 C CA . ASP A 1 88 ? -1.695 1.484 -17.443 1.00 42.28 88 ASP A CA 1
ATOM 716 C C . ASP A 1 88 ? -2.372 0.249 -16.867 1.00 42.28 88 ASP A C 1
ATOM 718 O O . ASP A 1 88 ? -1.698 -0.749 -16.591 1.00 42.28 88 ASP A O 1
ATOM 722 N N . ARG A 1 89 ? -3.685 0.334 -16.657 1.00 42.22 89 ARG A N 1
ATOM 723 C CA . ARG A 1 89 ? -4.556 -0.675 -16.026 1.00 42.22 89 ARG A CA 1
ATOM 724 C C . ARG A 1 89 ? -4.528 -2.074 -16.693 1.00 42.22 89 ARG A C 1
ATOM 726 O O . ARG A 1 89 ? -5.442 -2.861 -16.487 1.00 42.22 89 ARG A O 1
ATOM 733 N N . ALA A 1 90 ? -3.523 -2.373 -17.512 1.00 40.91 90 ALA A N 1
ATOM 734 C CA . ALA A 1 90 ? -3.333 -3.555 -18.334 1.00 40.91 90 ALA A CA 1
ATOM 735 C C . ALA A 1 90 ? -2.119 -4.425 -17.951 1.00 40.91 90 ALA A C 1
ATOM 737 O O . ALA A 1 90 ? -1.941 -5.472 -18.560 1.00 40.91 90 ALA A O 1
ATOM 738 N N . VAL A 1 91 ? -1.300 -4.063 -16.958 1.00 41.41 91 VAL A N 1
ATOM 739 C CA . VAL A 1 91 ? -0.610 -5.105 -16.180 1.00 41.41 91 VAL A CA 1
ATOM 740 C C . VAL A 1 91 ? -1.441 -5.231 -14.930 1.00 41.41 91 VAL A C 1
ATOM 742 O O . VAL A 1 91 ? -1.456 -4.317 -14.109 1.00 41.41 91 VAL A O 1
ATOM 745 N N . SER A 1 92 ? -2.225 -6.305 -14.879 1.00 40.00 92 SER A N 1
ATOM 746 C CA . SER A 1 92 ? -3.013 -6.728 -13.735 1.00 40.00 92 SER A CA 1
ATOM 747 C C . SER A 1 92 ? -2.095 -6.797 -12.529 1.00 40.00 92 SER A C 1
ATOM 749 O O . SER A 1 92 ? -1.501 -7.827 -12.211 1.00 40.00 92 SER A O 1
ATOM 751 N N . TYR A 1 93 ? -1.965 -5.654 -11.874 1.00 36.75 93 TYR A N 1
ATOM 752 C CA . TYR A 1 93 ? -1.563 -5.566 -10.505 1.00 36.75 93 TYR A CA 1
ATOM 753 C C . TYR A 1 93 ? -2.685 -6.277 -9.761 1.00 36.75 93 TYR A C 1
ATOM 755 O O . TYR A 1 93 ? -3.673 -5.678 -9.340 1.00 36.75 93 TYR A O 1
ATOM 763 N N . SER A 1 94 ? -2.538 -7.593 -9.646 1.00 38.38 94 SER A N 1
ATOM 764 C CA . SER A 1 94 ? -3.014 -8.333 -8.499 1.00 38.38 94 SER A CA 1
ATOM 765 C C . SER A 1 94 ? -2.254 -7.779 -7.293 1.00 38.38 94 SER A C 1
ATOM 767 O O . SER A 1 94 ? -1.503 -8.493 -6.636 1.00 38.38 94 SER A O 1
ATOM 769 N N . ILE A 1 95 ? -2.522 -6.513 -6.929 1.00 39.00 95 ILE A N 1
ATOM 770 C CA . ILE A 1 95 ? -2.846 -6.284 -5.532 1.00 39.00 95 ILE A CA 1
ATOM 771 C C . ILE A 1 95 ? -3.923 -7.328 -5.333 1.00 39.00 95 ILE A C 1
ATOM 773 O O . ILE A 1 95 ? -5.012 -7.230 -5.903 1.00 39.00 95 ILE A O 1
ATOM 777 N N . LYS A 1 96 ? -3.617 -8.378 -4.582 1.00 36.72 96 LYS A N 1
ATOM 778 C CA . LYS A 1 96 ? -4.670 -8.960 -3.779 1.00 36.72 96 LYS A CA 1
ATOM 779 C C . LYS A 1 96 ? -5.115 -7.801 -2.884 1.00 36.72 96 LYS A C 1
ATOM 781 O O . LYS A 1 96 ? -4.658 -7.681 -1.754 1.00 36.72 96 LYS A O 1
ATOM 786 N N . GLU A 1 97 ? -5.929 -6.876 -3.420 1.00 41.28 97 GLU A N 1
ATOM 787 C CA . GLU A 1 97 ? -6.921 -6.173 -2.633 1.00 41.28 97 GLU A CA 1
ATOM 788 C C . GLU A 1 97 ? -7.591 -7.344 -1.967 1.00 41.28 97 GLU A C 1
ATOM 790 O O . GLU A 1 97 ? -8.215 -8.146 -2.665 1.00 41.28 97 GLU A O 1
ATOM 795 N N . LYS A 1 98 ? -7.251 -7.546 -0.689 1.00 42.75 98 LYS A N 1
ATOM 796 C CA . LYS A 1 98 ? -7.713 -8.662 0.118 1.00 42.75 98 LYS A CA 1
ATOM 797 C C . LYS A 1 98 ? -9.152 -8.886 -0.294 1.00 42.75 98 LYS A C 1
ATOM 799 O O . LYS A 1 98 ? -9.941 -7.951 -0.159 1.00 42.75 98 LYS A O 1
ATOM 804 N N . GLU A 1 99 ? -9.418 -10.000 -0.981 1.00 45.56 99 GLU A N 1
ATOM 805 C CA . GLU A 1 99 ? -10.676 -10.162 -1.697 1.00 45.56 99 GLU A CA 1
ATOM 806 C C . GLU A 1 99 ? -11.757 -10.162 -0.633 1.00 45.56 99 GLU A C 1
ATOM 808 O O . GLU A 1 99 ? -11.955 -11.137 0.088 1.00 45.56 99 GLU A O 1
ATOM 813 N N . LEU A 1 100 ? -12.387 -9.008 -0.454 1.00 57.22 100 LEU A N 1
ATOM 814 C CA . LEU A 1 100 ? -13.433 -8.868 0.521 1.00 57.22 100 LEU A CA 1
ATOM 815 C C . LEU A 1 100 ? -14.591 -9.645 -0.050 1.00 57.22 100 LEU A C 1
ATOM 817 O O . LEU A 1 100 ? -15.202 -9.220 -1.034 1.00 57.22 100 LEU A O 1
ATOM 821 N N . ASP A 1 101 ? -14.887 -10.774 0.582 1.00 69.06 101 ASP A N 1
ATOM 822 C CA . ASP A 1 101 ? -16.072 -11.577 0.312 1.00 69.06 101 ASP A CA 1
ATOM 823 C C . ASP A 1 101 ? -17.334 -10.859 0.834 1.00 69.06 101 ASP A C 1
ATOM 825 O O . ASP A 1 101 ? -18.148 -11.366 1.600 1.00 69.06 101 ASP A O 1
ATOM 829 N N . ILE A 1 102 ? -17.451 -9.578 0.479 1.00 79.75 102 ILE A N 1
ATOM 830 C CA . ILE A 1 102 ? -18.555 -8.695 0.795 1.00 79.75 102 ILE A CA 1
ATOM 831 C C . ILE A 1 102 ? -19.097 -8.183 -0.530 1.00 79.75 102 ILE A C 1
ATOM 833 O O . ILE A 1 102 ? -18.498 -7.351 -1.223 1.00 79.75 102 ILE A O 1
ATOM 837 N N . HIS A 1 103 ? -20.276 -8.684 -0.866 1.00 86.75 103 HIS A N 1
ATOM 838 C CA . HIS A 1 103 ? -20.984 -8.344 -2.084 1.00 86.75 103 HIS A CA 1
ATOM 839 C C . HIS A 1 103 ? -21.965 -7.191 -1.845 1.00 86.75 103 HIS A C 1
ATOM 841 O O . HIS A 1 103 ? -22.619 -7.077 -0.810 1.00 86.75 103 HIS A O 1
ATOM 847 N N . CYS A 1 104 ? -22.072 -6.309 -2.835 1.00 88.81 104 CYS A N 1
ATOM 848 C CA . CYS A 1 104 ? -22.977 -5.173 -2.824 1.00 88.81 104 CYS A CA 1
ATOM 849 C C . CYS A 1 104 ? -24.429 -5.655 -2.828 1.00 88.81 104 CYS A C 1
ATOM 851 O O . CYS A 1 104 ? -24.884 -6.258 -3.801 1.00 88.81 104 CYS A O 1
ATOM 853 N N . THR A 1 105 ? -25.193 -5.269 -1.809 1.00 90.12 105 THR A N 1
ATOM 854 C CA . THR A 1 105 ? -26.616 -5.622 -1.661 1.00 90.12 105 THR A CA 1
ATOM 855 C C . THR A 1 105 ? -27.509 -5.145 -2.807 1.00 90.12 105 THR A C 1
ATOM 857 O O . THR A 1 105 ? -28.601 -5.667 -2.987 1.00 90.12 105 THR A O 1
ATOM 860 N N . LYS A 1 106 ? -27.065 -4.159 -3.599 1.00 91.44 106 LYS A N 1
ATOM 861 C CA . LYS A 1 106 ? -27.838 -3.631 -4.734 1.00 91.44 106 LYS A CA 1
ATOM 862 C C . LYS A 1 106 ? -27.619 -4.385 -6.038 1.00 91.44 106 LYS A C 1
ATOM 864 O O . LYS A 1 106 ? -28.462 -4.314 -6.920 1.00 91.44 106 LYS A O 1
ATOM 869 N N . CYS A 1 107 ? -26.442 -4.971 -6.235 1.00 90.94 107 CYS A N 1
ATOM 870 C CA . CYS A 1 107 ? -26.032 -5.389 -7.577 1.00 90.94 107 CYS A CA 1
ATOM 871 C C . CYS A 1 107 ? -25.149 -6.639 -7.610 1.00 90.94 107 CYS A C 1
ATOM 873 O O . CYS A 1 107 ? -24.647 -6.988 -8.677 1.00 90.94 107 CYS A O 1
ATOM 875 N N . GLY A 1 108 ? -24.891 -7.249 -6.453 1.00 88.38 108 GLY A N 1
ATOM 876 C CA . GLY A 1 108 ? -24.086 -8.459 -6.302 1.00 88.38 108 GLY A CA 1
ATOM 877 C C . GLY A 1 108 ? -22.589 -8.273 -6.540 1.00 88.38 108 GLY A C 1
ATOM 878 O O . GLY A 1 108 ? -21.819 -9.161 -6.226 1.00 88.38 108 GLY A O 1
ATOM 879 N N . SER A 1 109 ? -22.135 -7.135 -7.069 1.00 83.25 109 SER A N 1
ATOM 880 C CA . SER A 1 109 ? -20.706 -6.904 -7.314 1.00 83.25 109 SER A CA 1
ATOM 881 C C . SER A 1 109 ? -19.940 -6.645 -6.024 1.00 83.25 109 SER A C 1
ATOM 883 O O . SER A 1 109 ? -20.491 -6.092 -5.077 1.00 83.25 109 SER A O 1
ATOM 885 N N . ARG A 1 110 ? -18.650 -6.969 -6.007 1.00 83.81 110 ARG A N 1
ATOM 886 C CA . ARG A 1 110 ? -17.769 -6.796 -4.844 1.00 83.81 110 ARG A CA 1
ATOM 887 C C . ARG A 1 110 ? -17.735 -5.358 -4.316 1.00 83.81 110 ARG A C 1
ATOM 889 O O . ARG A 1 110 ? -17.969 -4.398 -5.068 1.00 83.81 110 ARG A O 1
ATOM 896 N N . MET A 1 111 ? -17.429 -5.212 -3.032 1.00 86.12 111 MET A N 1
ATOM 897 C CA . MET A 1 111 ? -17.247 -3.920 -2.373 1.00 86.12 111 MET A CA 1
ATOM 898 C C . MET A 1 111 ? -15.772 -3.630 -2.076 1.00 86.12 111 MET A C 1
ATOM 900 O O . MET A 1 111 ? -15.011 -4.533 -1.763 1.00 86.12 111 MET A O 1
ATOM 904 N N . VAL A 1 112 ? -15.397 -2.355 -2.151 1.00 82.19 112 VAL A N 1
ATOM 905 C CA . VAL A 1 112 ? -14.051 -1.826 -1.876 1.00 82.19 112 VAL A CA 1
ATOM 906 C C . VAL A 1 112 ? -14.118 -0.790 -0.754 1.00 82.19 112 VAL A C 1
ATOM 908 O O . VAL A 1 112 ? -15.143 -0.120 -0.605 1.00 82.19 112 VAL A O 1
ATOM 911 N N . ILE A 1 113 ? -13.058 -0.621 0.040 1.00 79.75 113 ILE A N 1
ATOM 912 C CA . ILE A 1 113 ? -13.016 0.432 1.070 1.00 79.75 113 ILE A CA 1
ATOM 913 C C . ILE A 1 113 ? -12.769 1.795 0.410 1.00 79.75 113 ILE A C 1
ATOM 915 O O . ILE A 1 113 ? -11.910 1.937 -0.455 1.00 79.75 113 ILE A O 1
ATOM 919 N N . LYS A 1 114 ? -13.514 2.817 0.834 1.00 81.31 114 LYS A N 1
ATOM 920 C CA . LYS A 1 114 ? -13.284 4.229 0.508 1.00 81.31 114 LYS A CA 1
ATOM 921 C C . LYS A 1 114 ? -13.372 5.090 1.759 1.00 81.31 114 LYS A C 1
ATOM 923 O O . LYS A 1 114 ? -14.019 4.709 2.731 1.00 81.31 114 LYS A O 1
ATOM 928 N N . HIS A 1 115 ? -12.801 6.289 1.701 1.00 79.19 115 HIS A N 1
ATOM 929 C CA . HIS A 1 115 ? -12.798 7.244 2.809 1.00 79.19 115 HIS A CA 1
ATOM 930 C C . HIS A 1 115 ? -13.765 8.402 2.564 1.00 79.19 115 HIS A C 1
ATOM 932 O O . HIS A 1 115 ? -13.964 8.858 1.439 1.00 79.19 115 HIS A O 1
ATOM 938 N N . SER A 1 116 ? -14.388 8.876 3.641 1.00 81.00 116 SER A N 1
ATOM 939 C CA . SER A 1 116 ? -15.216 10.084 3.664 1.00 81.00 116 SER A CA 1
ATOM 940 C C . SER A 1 116 ? -14.902 10.909 4.910 1.00 81.00 116 SER A C 1
ATOM 942 O O . SER A 1 116 ? -14.240 10.426 5.827 1.00 81.00 116 SER A O 1
ATOM 944 N N . ARG A 1 117 ? -15.482 12.111 5.014 1.00 81.12 117 ARG A N 1
ATOM 945 C CA . ARG A 1 117 ? -15.436 12.918 6.250 1.00 81.12 117 ARG A CA 1
ATOM 946 C C . ARG A 1 117 ? -16.001 12.209 7.491 1.00 81.12 117 ARG A C 1
ATOM 948 O O . ARG A 1 117 ? -15.734 12.633 8.606 1.00 81.12 117 ARG A O 1
ATOM 955 N N . PHE A 1 118 ? -16.803 11.159 7.303 1.00 79.31 118 PHE A N 1
ATOM 956 C CA . PHE A 1 118 ? -17.387 10.358 8.382 1.00 79.31 118 PHE A CA 1
ATOM 957 C C . PHE A 1 118 ? -16.605 9.065 8.657 1.00 79.31 118 PHE A C 1
ATOM 959 O O . PHE A 1 118 ? -17.084 8.208 9.397 1.00 79.31 118 PHE A O 1
ATOM 966 N N . GLY A 1 119 ? -15.426 8.919 8.050 1.00 75.00 119 GLY A N 1
ATOM 967 C CA . GLY A 1 119 ? -14.588 7.733 8.148 1.00 75.00 119 GLY A CA 1
ATOM 968 C C . GLY A 1 119 ? -14.731 6.778 6.956 1.00 75.00 119 GLY A C 1
ATOM 969 O O . GLY A 1 119 ? -15.404 7.098 5.961 1.00 75.00 119 GLY A O 1
ATOM 970 N N . PRO A 1 120 ? -14.056 5.620 7.039 1.00 80.94 120 PRO A N 1
ATOM 971 C CA . PRO A 1 120 ? -14.019 4.616 5.988 1.00 80.94 120 PRO A CA 1
ATOM 972 C C . PRO A 1 120 ? -15.342 3.852 5.872 1.00 80.94 120 PRO A C 1
ATOM 974 O O . PRO A 1 120 ? -16.041 3.592 6.855 1.00 80.94 120 PRO A O 1
ATOM 977 N N . PHE A 1 121 ? -15.690 3.483 4.645 1.00 87.19 121 PHE A N 1
ATOM 978 C CA . PHE A 1 121 ? -16.917 2.777 4.302 1.00 87.19 121 PHE A CA 1
ATOM 979 C C . PHE A 1 121 ? -16.697 1.858 3.101 1.00 87.19 121 PHE A C 1
ATOM 981 O O . PHE A 1 121 ? -15.756 2.026 2.332 1.00 87.19 121 PHE A O 1
ATOM 988 N N . LEU A 1 122 ? -17.595 0.897 2.912 1.00 88.12 122 LEU A N 1
ATOM 989 C CA . LEU A 1 122 ? -17.592 0.015 1.754 1.00 88.12 122 LEU A CA 1
ATOM 990 C C . LEU A 1 122 ? -18.378 0.648 0.610 1.00 88.12 122 LEU A C 1
ATOM 992 O O . LEU A 1 122 ? -19.554 0.972 0.768 1.00 88.12 122 LEU A O 1
ATOM 996 N N . SER A 1 123 ? -17.752 0.793 -0.551 1.00 89.75 123 SER A N 1
ATOM 997 C CA . SER A 1 123 ? -18.344 1.296 -1.788 1.00 89.75 123 SER A CA 1
ATOM 998 C C . SER A 1 123 ? -18.377 0.198 -2.846 1.00 89.75 123 SER A C 1
ATOM 1000 O O . SER A 1 123 ? -17.476 -0.628 -2.920 1.00 89.75 123 SER A O 1
ATOM 1002 N N . CYS A 1 124 ? -19.419 0.153 -3.674 1.00 89.31 124 CYS A N 1
ATOM 1003 C CA . CYS A 1 124 ? -19.476 -0.820 -4.761 1.00 89.31 124 CYS A CA 1
ATOM 1004 C C . CYS A 1 124 ? -18.341 -0.580 -5.772 1.00 89.31 124 CYS A C 1
ATOM 1006 O O . CYS A 1 124 ? -18.163 0.541 -6.252 1.00 89.31 124 CYS A O 1
ATOM 1008 N N . SER A 1 125 ? -17.641 -1.650 -6.157 1.00 85.00 125 SER A N 1
ATOM 1009 C CA . SER A 1 125 ? -16.606 -1.641 -7.207 1.00 85.00 125 SER A CA 1
ATOM 1010 C C . SER A 1 125 ? -17.096 -1.066 -8.543 1.00 85.00 125 SER A C 1
ATOM 1012 O O . SER A 1 125 ? -16.323 -0.465 -9.281 1.00 85.00 125 SER A O 1
ATOM 1014 N N . ARG A 1 126 ? -18.399 -1.175 -8.845 1.00 87.44 126 ARG A N 1
ATOM 1015 C CA . ARG A 1 126 ? -19.018 -0.625 -10.064 1.00 87.44 126 ARG A CA 1
ATOM 1016 C C . ARG A 1 126 ? -19.381 0.861 -9.986 1.00 87.44 126 ARG A C 1
ATOM 1018 O O . ARG A 1 126 ? -20.101 1.346 -10.857 1.00 87.44 126 ARG A O 1
ATOM 1025 N N . PHE A 1 127 ? -18.963 1.609 -8.968 1.00 84.50 127 PHE A N 1
ATOM 1026 C CA . PHE A 1 127 ? -19.187 3.058 -8.941 1.00 84.50 127 PHE A CA 1
ATOM 1027 C C . PHE A 1 127 ? -18.540 3.736 -10.174 1.00 84.50 127 PHE A C 1
ATOM 1029 O O . PHE A 1 127 ? -17.405 3.400 -10.503 1.00 84.50 127 PHE A O 1
ATOM 1036 N N . PRO A 1 128 ? -19.206 4.687 -10.868 1.00 89.25 128 PRO A N 1
ATOM 1037 C CA . PRO A 1 128 ? -20.468 5.351 -10.519 1.00 89.25 128 PRO A CA 1
ATOM 1038 C C . PRO A 1 128 ? -21.743 4.619 -10.968 1.00 89.25 128 PRO A C 1
ATOM 1040 O O . PRO A 1 128 ? -22.830 5.025 -10.559 1.00 89.25 128 PRO A O 1
ATOM 1043 N N . LYS A 1 129 ? -21.632 3.540 -11.758 1.00 89.81 129 LYS A N 1
ATOM 1044 C CA . LYS A 1 129 ? -22.773 2.761 -12.285 1.00 89.81 129 LYS A CA 1
ATOM 1045 C C . LYS A 1 129 ? -23.610 2.118 -11.175 1.00 89.81 129 LYS A C 1
ATOM 1047 O O . LYS A 1 129 ? -24.818 1.981 -11.317 1.00 89.81 129 LYS A O 1
ATOM 1052 N N . CYS A 1 130 ? -22.987 1.755 -10.052 1.00 88.94 130 CYS A N 1
ATOM 1053 C CA . CYS A 1 130 ? -23.687 1.346 -8.838 1.00 88.94 130 CYS A CA 1
ATOM 1054 C C . CYS A 1 130 ? -23.244 2.188 -7.635 1.00 88.94 130 CYS A C 1
ATOM 1056 O O . CYS A 1 130 ? -22.073 2.194 -7.261 1.00 88.94 130 CYS A O 1
ATOM 1058 N N . ARG A 1 131 ? -24.200 2.859 -6.980 1.00 91.81 131 ARG A N 1
ATOM 1059 C CA . ARG A 1 131 ? -23.994 3.632 -5.738 1.00 91.81 131 ARG A CA 1
ATOM 1060 C C . ARG A 1 131 ? -24.345 2.809 -4.491 1.00 91.81 131 ARG A C 1
ATOM 1062 O O . ARG A 1 131 ? -25.084 3.260 -3.613 1.00 91.81 131 ARG A O 1
ATOM 1069 N N . GLY A 1 132 ? -23.925 1.546 -4.465 1.00 93.38 132 GLY A N 1
ATOM 1070 C CA . GLY A 1 132 ? -24.036 0.688 -3.283 1.00 93.38 132 GLY A CA 1
ATOM 1071 C C . GLY A 1 132 ? -23.021 1.102 -2.223 1.00 93.38 132 GLY A C 1
ATOM 1072 O O . GLY A 1 132 ? -21.856 1.320 -2.554 1.00 93.38 132 GLY A O 1
ATOM 1073 N N . ILE A 1 133 ? -23.473 1.242 -0.976 1.00 91.38 133 ILE A N 1
ATOM 1074 C CA . ILE A 1 133 ? -22.654 1.663 0.165 1.00 91.38 133 ILE A CA 1
ATOM 1075 C C . ILE A 1 133 ? -23.004 0.786 1.370 1.00 91.38 133 ILE A C 1
ATOM 1077 O O . ILE A 1 133 ? -24.183 0.537 1.615 1.00 91.38 133 ILE A O 1
ATOM 1081 N N . MET A 1 134 ? -21.999 0.352 2.130 1.00 87.06 134 MET A N 1
ATOM 1082 C CA . MET A 1 134 ? -22.155 -0.362 3.400 1.00 87.06 134 MET A CA 1
ATOM 1083 C C . MET A 1 134 ? -21.200 0.208 4.457 1.00 87.06 134 MET A C 1
ATOM 1085 O O . MET A 1 134 ? -20.148 0.761 4.138 1.00 87.06 134 MET A O 1
ATOM 1089 N N . LYS A 1 135 ? -21.568 0.095 5.737 1.00 86.25 135 LYS A N 1
ATOM 1090 C CA . LYS A 1 135 ? -20.702 0.505 6.852 1.00 86.25 135 LYS A CA 1
ATOM 1091 C C . LYS A 1 135 ? -19.760 -0.635 7.233 1.00 86.25 135 LYS A C 1
ATOM 1093 O O . LYS A 1 135 ? -20.156 -1.799 7.213 1.00 86.25 135 LYS A O 1
ATOM 1098 N N . ILE A 1 136 ? -18.543 -0.284 7.632 1.00 85.25 136 ILE A N 1
ATOM 1099 C CA . ILE A 1 136 ? -17.634 -1.218 8.297 1.00 85.25 136 ILE A CA 1
ATOM 1100 C C . ILE A 1 136 ? -18.081 -1.333 9.762 1.00 85.25 136 ILE A C 1
ATOM 1102 O O . ILE A 1 136 ? -18.406 -0.339 10.414 1.00 85.25 136 ILE A O 1
ATOM 1106 N N . THR A 1 137 ? -18.169 -2.557 10.263 1.00 81.75 137 THR A N 1
ATOM 1107 C CA . THR A 1 137 ? -18.705 -2.923 11.578 1.00 81.75 137 THR A CA 1
ATOM 1108 C C . THR A 1 137 ? -17.738 -3.857 12.291 1.00 81.75 137 THR A C 1
ATOM 1110 O O . THR A 1 137 ? -16.900 -4.484 11.657 1.00 81.75 137 THR A O 1
ATOM 1113 N N . GLN A 1 138 ? -17.896 -4.023 13.603 1.00 76.81 138 GLN A N 1
ATOM 1114 C CA . GLN A 1 138 ? -17.086 -4.975 14.368 1.00 76.81 138 GLN A CA 1
ATOM 1115 C C . GLN A 1 138 ? -17.181 -6.413 13.824 1.00 76.81 138 GLN A C 1
ATOM 1117 O O . GLN A 1 138 ? -16.240 -7.172 13.955 1.00 76.81 138 GLN A O 1
ATOM 1122 N N . LYS A 1 139 ? -18.305 -6.788 13.198 1.00 76.06 139 LYS A N 1
ATOM 1123 C CA . LYS A 1 139 ? -18.529 -8.150 12.692 1.00 76.06 139 LYS A CA 1
ATOM 1124 C C . LYS A 1 139 ? -17.753 -8.454 11.411 1.00 76.06 139 LYS A C 1
ATOM 1126 O O . LYS A 1 139 ? -17.454 -9.608 11.146 1.00 76.06 139 LYS A O 1
ATOM 1131 N N . ASN A 1 140 ? -17.492 -7.440 10.589 1.00 74.25 140 ASN A N 1
ATOM 1132 C CA . ASN A 1 140 ? -16.759 -7.619 9.339 1.00 74.25 140 ASN A CA 1
ATOM 1133 C C . ASN A 1 140 ? -15.350 -7.030 9.395 1.00 74.25 140 ASN A C 1
ATOM 1135 O O . ASN A 1 140 ? -14.613 -7.246 8.447 1.00 74.25 140 ASN A O 1
ATOM 1139 N N . ILE A 1 141 ? -14.961 -6.334 10.472 1.00 76.31 141 ILE A N 1
ATOM 1140 C CA . ILE A 1 141 ? -13.648 -5.685 10.582 1.00 76.31 141 ILE A CA 1
ATOM 1141 C C . ILE A 1 141 ? -12.482 -6.674 10.435 1.00 76.31 141 ILE A C 1
ATOM 1143 O O . ILE A 1 141 ? -11.471 -6.345 9.819 1.00 76.31 141 ILE A O 1
ATOM 1147 N N . ASP A 1 142 ? -12.667 -7.902 10.915 1.00 71.56 142 ASP A N 1
ATOM 1148 C CA . ASP A 1 142 ? -11.669 -8.972 10.849 1.00 71.56 142 ASP A CA 1
ATOM 1149 C C . ASP A 1 142 ? -11.366 -9.376 9.392 1.00 71.56 142 ASP A C 1
ATOM 1151 O O . ASP A 1 142 ? -10.251 -9.761 9.056 1.00 71.56 142 ASP A O 1
ATOM 1155 N N . LEU A 1 143 ? -12.310 -9.155 8.465 1.00 68.25 143 LEU A N 1
ATOM 1156 C CA . LEU A 1 143 ? -12.074 -9.338 7.028 1.00 68.25 143 LEU A CA 1
ATOM 1157 C C . LEU A 1 143 ? -11.090 -8.311 6.455 1.00 68.25 143 LEU A C 1
ATOM 1159 O O . LEU A 1 143 ? -10.582 -8.508 5.359 1.00 68.25 143 LEU A O 1
ATOM 1163 N N . PHE A 1 144 ? -10.774 -7.238 7.179 1.00 67.81 144 PHE A N 1
ATOM 1164 C CA . PHE A 1 144 ? -9.895 -6.155 6.724 1.00 67.81 144 PHE A CA 1
ATOM 1165 C C . PHE A 1 144 ? -8.579 -6.083 7.494 1.00 67.81 144 PHE A C 1
ATOM 1167 O O . PHE A 1 144 ? -7.624 -5.482 7.011 1.00 67.81 144 PHE A O 1
ATOM 1174 N N . ILE A 1 145 ? -8.516 -6.697 8.672 1.00 68.69 145 ILE A N 1
ATOM 1175 C CA . ILE A 1 145 ? -7.368 -6.633 9.566 1.00 68.69 145 ILE A CA 1
ATOM 1176 C C . ILE A 1 145 ? -6.798 -8.041 9.727 1.00 68.69 145 ILE A C 1
ATOM 1178 O O . ILE A 1 145 ? -7.364 -8.850 10.448 1.00 68.69 145 ILE A O 1
ATOM 1182 N N . ASP A 1 146 ? -5.669 -8.325 9.072 1.00 56.50 146 ASP A N 1
ATOM 1183 C CA . ASP A 1 146 ? -4.937 -9.595 9.262 1.00 56.50 146 ASP A CA 1
ATOM 1184 C C . ASP A 1 146 ? -3.848 -9.518 10.335 1.00 56.50 146 ASP A C 1
ATOM 1186 O O . ASP A 1 146 ? -3.260 -10.533 10.698 1.00 56.50 146 ASP A O 1
ATOM 1190 N N . LYS A 1 147 ? -3.525 -8.314 10.818 1.00 63.69 147 LYS A N 1
ATOM 1191 C CA . LYS A 1 147 ? -2.421 -8.117 11.757 1.00 63.69 147 LYS A CA 1
ATOM 1192 C C . LYS A 1 147 ? -2.913 -8.051 13.192 1.00 63.69 147 LYS A C 1
ATOM 1194 O O . LYS A 1 147 ? -3.760 -7.227 13.534 1.00 63.69 147 LYS A O 1
ATOM 1199 N N . GLU A 1 148 ? -2.290 -8.867 14.038 1.00 73.62 148 GLU A N 1
ATOM 1200 C CA . GLU A 1 148 ? -2.232 -8.590 15.466 1.00 73.62 148 GLU A CA 1
ATOM 1201 C C . GLU A 1 148 ? -1.409 -7.311 15.670 1.00 73.62 148 GLU A C 1
ATOM 1203 O O . GLU A 1 148 ? -0.227 -7.252 15.332 1.00 73.62 148 GLU A O 1
ATOM 1208 N N . GLU A 1 149 ? -2.049 -6.267 16.184 1.00 84.25 149 GLU A N 1
ATOM 1209 C CA . GLU A 1 149 ? -1.399 -4.992 16.471 1.00 84.25 149 GLU A CA 1
ATOM 1210 C C . GLU A 1 149 ? -0.942 -4.980 17.939 1.00 84.25 149 GLU A C 1
ATOM 1212 O O . GLU A 1 149 ? -1.699 -5.348 18.841 1.00 84.25 149 GLU A O 1
ATOM 1217 N N . ILE A 1 150 ? 0.300 -4.564 18.193 1.00 90.94 150 ILE A N 1
ATOM 1218 C CA . ILE A 1 150 ? 0.884 -4.483 19.538 1.00 90.94 150 ILE A CA 1
ATOM 1219 C C . ILE A 1 150 ? 0.920 -3.018 19.976 1.00 90.94 150 ILE A C 1
ATOM 1221 O O . ILE A 1 150 ? 1.165 -2.117 19.184 1.00 90.94 150 ILE A O 1
ATOM 1225 N N . CYS A 1 151 ? 0.640 -2.759 21.250 1.00 91.69 151 CYS A N 1
ATOM 1226 C CA . CYS A 1 151 ? 0.663 -1.416 21.806 1.00 91.69 151 CYS A CA 1
ATOM 1227 C C . CYS A 1 151 ? 2.101 -0.923 22.008 1.00 91.69 151 CYS A C 1
ATOM 1229 O O . CYS A 1 151 ? 2.790 -1.399 22.912 1.00 91.69 151 CYS A O 1
ATOM 1231 N N . ASP A 1 152 ? 2.487 0.129 21.289 1.00 91.25 152 ASP A N 1
ATOM 1232 C CA . ASP A 1 152 ? 3.815 0.763 21.386 1.00 91.25 152 ASP A CA 1
ATOM 1233 C C . ASP A 1 152 ? 4.168 1.282 22.795 1.00 91.25 152 ASP A C 1
ATOM 1235 O O . ASP A 1 152 ? 5.331 1.519 23.104 1.00 91.25 152 ASP A O 1
ATOM 1239 N N . LYS A 1 153 ? 3.172 1.478 23.675 1.00 92.12 153 LYS A N 1
ATOM 1240 C CA . LYS A 1 153 ? 3.385 2.019 25.031 1.00 92.12 153 LYS A CA 1
ATOM 1241 C C . LYS A 1 153 ? 3.601 0.969 26.116 1.00 92.12 153 LYS A C 1
ATOM 1243 O O . LYS A 1 153 ? 4.165 1.292 27.152 1.00 92.12 153 LYS A O 1
ATOM 1248 N N . CYS A 1 154 ? 3.063 -0.238 25.952 1.00 93.50 154 CYS A N 1
ATOM 1249 C CA . CYS A 1 154 ? 3.074 -1.242 27.028 1.00 93.50 154 CYS A CA 1
ATOM 1250 C C . CYS A 1 154 ? 3.256 -2.684 26.545 1.00 93.50 154 CYS A C 1
ATOM 1252 O O . CYS A 1 154 ? 3.154 -3.604 27.350 1.00 93.50 154 CYS A O 1
ATOM 1254 N N . GLY A 1 155 ? 3.444 -2.901 25.240 1.00 91.31 155 GLY A N 1
ATOM 1255 C CA . GLY A 1 155 ? 3.649 -4.225 24.649 1.00 91.31 155 GLY A CA 1
ATOM 1256 C C . GLY A 1 155 ? 2.427 -5.150 24.674 1.00 91.31 155 GLY A C 1
ATOM 1257 O O . GLY A 1 155 ? 2.489 -6.262 24.165 1.00 91.31 155 GLY A O 1
ATOM 1258 N N . SER A 1 156 ? 1.300 -4.722 25.250 1.00 93.19 156 SER A N 1
ATOM 1259 C CA . SER A 1 156 ? 0.059 -5.507 25.253 1.00 93.19 156 SER A CA 1
ATOM 1260 C C . SER A 1 156 ? -0.608 -5.503 23.875 1.00 93.19 156 SER A C 1
ATOM 1262 O O . SER A 1 156 ? -0.458 -4.546 23.117 1.00 93.19 156 SER A O 1
ATOM 1264 N N . LYS A 1 157 ? -1.399 -6.536 23.557 1.00 92.88 157 LYS A N 1
ATOM 1265 C CA . LYS A 1 157 ? -2.181 -6.581 22.308 1.00 92.88 157 LYS A CA 1
ATOM 1266 C C . LYS A 1 157 ? -3.152 -5.396 22.206 1.00 92.88 157 LYS A C 1
ATOM 1268 O O . LYS A 1 157 ? -3.744 -4.966 23.196 1.00 92.88 157 LYS A O 1
ATOM 1273 N N . MET A 1 158 ? -3.355 -4.886 21.003 1.00 92.88 158 MET A N 1
ATOM 1274 C CA . MET A 1 158 ? -4.410 -3.929 20.685 1.00 92.88 158 MET A CA 1
ATOM 1275 C C . MET A 1 158 ? -5.661 -4.693 20.240 1.00 92.88 158 MET A C 1
ATOM 1277 O O . MET A 1 158 ? -5.574 -5.702 19.547 1.00 92.88 158 MET A O 1
ATOM 1281 N N . ILE A 1 159 ? -6.837 -4.211 20.637 1.00 90.56 159 ILE A N 1
ATOM 1282 C CA . ILE A 1 159 ? -8.135 -4.770 20.244 1.00 90.56 159 ILE A CA 1
ATOM 1283 C C . ILE A 1 159 ? -8.983 -3.708 19.550 1.00 90.56 159 ILE A C 1
ATOM 1285 O O . ILE A 1 159 ? -8.924 -2.526 19.896 1.00 90.56 159 ILE A O 1
ATOM 1289 N N . VAL A 1 160 ? -9.785 -4.111 18.568 1.00 89.19 160 VAL A N 1
ATOM 1290 C CA . VAL A 1 160 ? -10.671 -3.185 17.859 1.00 89.19 160 VAL A CA 1
ATOM 1291 C C . VAL A 1 160 ? -11.825 -2.772 18.775 1.00 89.19 160 VAL A C 1
ATOM 1293 O O . VAL A 1 160 ? -12.548 -3.615 19.303 1.00 89.19 160 VAL A O 1
ATOM 1296 N N . ARG A 1 161 ? -12.027 -1.463 18.937 1.00 88.75 161 ARG A N 1
ATOM 1297 C CA . ARG A 1 161 ? -13.117 -0.854 19.708 1.00 88.75 161 ARG A CA 1
ATOM 1298 C C . ARG A 1 161 ? -13.887 0.152 18.854 1.00 88.75 161 ARG A C 1
ATOM 1300 O O . ARG A 1 161 ? -13.382 0.679 17.865 1.00 88.75 161 ARG A O 1
ATOM 1307 N N . ARG A 1 162 ? -15.122 0.459 19.262 1.00 86.38 162 ARG A N 1
ATOM 1308 C CA . ARG A 1 162 ? -15.988 1.446 18.601 1.00 86.38 162 ARG A CA 1
ATOM 1309 C C . ARG A 1 162 ? -15.963 2.782 19.339 1.00 86.38 162 ARG A C 1
ATOM 1311 O O . ARG A 1 162 ? -16.241 2.836 20.532 1.00 86.38 162 ARG A O 1
ATOM 1318 N N . GLY A 1 163 ? -15.673 3.859 18.614 1.00 85.56 163 GLY A N 1
ATOM 1319 C CA . GLY A 1 163 ? -15.684 5.234 19.112 1.00 85.56 163 GLY A CA 1
ATOM 1320 C C . GLY A 1 163 ? -16.582 6.150 18.282 1.00 85.56 163 GLY A C 1
ATOM 1321 O O . GLY A 1 163 ? -17.252 5.717 17.344 1.00 85.56 163 GLY A O 1
ATOM 1322 N N . LYS A 1 164 ? -16.572 7.449 18.607 1.00 81.31 164 LYS A N 1
ATOM 1323 C CA . LYS A 1 164 ? -17.374 8.473 17.906 1.00 81.31 164 LYS A CA 1
ATOM 1324 C C . LYS A 1 164 ? -17.021 8.601 16.417 1.00 81.31 164 LYS A C 1
ATOM 1326 O O . LYS A 1 164 ? -17.901 8.866 15.610 1.00 81.31 164 LYS A O 1
ATOM 1331 N N . ARG A 1 165 ? -15.741 8.412 16.071 1.00 75.19 165 ARG A N 1
ATOM 1332 C CA . ARG A 1 165 ? -15.199 8.561 14.706 1.00 75.19 165 ARG A CA 1
ATOM 1333 C C . ARG A 1 165 ? -15.147 7.252 13.907 1.00 75.19 165 ARG A C 1
ATOM 1335 O O . ARG A 1 165 ? -14.704 7.259 12.769 1.00 75.19 165 ARG A O 1
ATOM 1342 N N . GLY A 1 166 ? -15.609 6.142 14.486 1.00 79.31 166 GLY A N 1
ATOM 1343 C CA . GLY A 1 166 ? -15.552 4.822 13.860 1.00 79.31 166 GLY A CA 1
ATOM 1344 C C . GLY A 1 166 ? -14.807 3.801 14.711 1.00 79.31 166 GLY A C 1
ATOM 1345 O O . GLY A 1 166 ? -14.697 3.947 15.931 1.00 79.31 166 GLY A O 1
ATOM 1346 N N . LEU A 1 167 ? -14.355 2.736 14.058 1.00 85.88 167 LEU A N 1
ATOM 1347 C CA . LEU A 1 167 ? -13.561 1.689 14.688 1.00 85.88 167 LEU A CA 1
ATOM 1348 C C . LEU A 1 167 ? -12.112 2.154 14.838 1.00 85.88 167 LEU A C 1
ATOM 1350 O O . LEU A 1 167 ? -11.573 2.819 13.954 1.00 85.88 167 LEU A O 1
ATOM 1354 N N . PHE A 1 168 ? -11.493 1.802 15.957 1.00 89.12 168 PHE A N 1
ATOM 1355 C CA . PHE A 1 168 ? -10.107 2.135 16.258 1.00 89.12 168 PHE A CA 1
ATOM 1356 C C . PHE A 1 168 ? -9.461 1.011 17.067 1.00 89.12 168 PHE A C 1
ATOM 1358 O O . PHE A 1 168 ? -10.144 0.244 17.746 1.00 89.12 168 PHE A O 1
ATOM 1365 N N . TRP A 1 169 ? -8.140 0.927 17.018 1.00 90.75 169 TRP A N 1
ATOM 1366 C CA . TRP A 1 169 ? -7.364 0.063 17.886 1.00 90.75 169 TRP A CA 1
ATOM 1367 C C . TRP A 1 169 ? -7.269 0.682 19.277 1.00 90.75 169 TRP A C 1
ATOM 1369 O O . TRP A 1 169 ? -6.789 1.804 19.418 1.00 90.75 169 TRP A O 1
ATOM 1379 N N . GLY A 1 170 ? -7.669 -0.041 20.321 1.00 93.12 170 GLY A N 1
ATOM 1380 C CA . GLY A 1 170 ? -7.451 0.340 21.716 1.00 93.12 170 GLY A CA 1
ATOM 1381 C C . GLY A 1 170 ? -6.660 -0.723 22.469 1.00 93.12 170 GLY A C 1
ATOM 1382 O O . GLY A 1 170 ? -6.900 -1.913 22.280 1.00 93.12 170 GLY A O 1
ATOM 1383 N N . CYS A 1 171 ? -5.744 -0.306 23.342 1.00 95.06 171 CYS A N 1
ATOM 1384 C CA . CYS A 1 171 ? -4.946 -1.238 24.139 1.00 95.06 171 CYS A CA 1
ATOM 1385 C C . CYS A 1 171 ? -5.835 -2.190 24.968 1.00 95.06 171 CYS A C 1
ATOM 1387 O O . CYS A 1 171 ? -6.832 -1.768 25.569 1.00 95.06 171 CYS A O 1
ATOM 1389 N N . SER A 1 172 ? -5.481 -3.477 25.011 1.00 95.38 172 SER A N 1
ATOM 1390 C CA . SER A 1 172 ? -6.181 -4.471 25.833 1.00 95.38 172 SER A CA 1
ATOM 1391 C C . SER A 1 172 ? -6.036 -4.192 27.331 1.00 95.38 172 SER A C 1
ATOM 1393 O O . SER A 1 172 ? -6.979 -4.424 28.078 1.00 95.38 172 SER A O 1
ATOM 1395 N N . ASN A 1 173 ? -4.917 -3.594 27.754 1.00 95.44 173 ASN A N 1
ATOM 1396 C CA . ASN A 1 173 ? -4.621 -3.245 29.147 1.00 95.44 173 ASN A CA 1
ATOM 1397 C C . ASN A 1 173 ? -5.300 -1.935 29.615 1.00 95.44 173 ASN A C 1
ATOM 1399 O O . ASN A 1 173 ? -4.856 -1.276 30.555 1.00 95.44 173 ASN A O 1
ATOM 1403 N N . TYR A 1 174 ? -6.357 -1.489 28.937 1.00 91.75 174 TYR A N 1
ATOM 1404 C CA . TYR A 1 174 ? -7.209 -0.409 29.439 1.00 91.75 174 TYR A CA 1
ATOM 1405 C C . TYR A 1 174 ? -7.920 -0.869 30.732 1.00 91.75 174 TYR A C 1
ATOM 1407 O O . TYR A 1 174 ? -8.454 -1.977 30.739 1.00 91.75 174 TYR A O 1
ATOM 1415 N N . PRO A 1 175 ? -7.994 -0.052 31.805 1.00 93.38 175 PRO A N 1
ATOM 1416 C CA . PRO A 1 175 ? -7.755 1.397 31.856 1.00 93.38 175 PRO A CA 1
ATOM 1417 C C . PRO A 1 175 ? -6.307 1.834 32.126 1.00 93.38 175 PRO A C 1
ATOM 1419 O O . PRO A 1 175 ? -6.017 3.024 31.995 1.00 93.38 175 PRO A O 1
ATOM 1422 N N . ASN A 1 176 ? -5.407 0.907 32.464 1.00 94.81 176 ASN A N 1
ATOM 1423 C CA . ASN A 1 176 ? -4.015 1.198 32.833 1.00 94.81 176 ASN A CA 1
ATOM 1424 C C . ASN A 1 176 ? -3.203 1.754 31.655 1.00 94.81 176 ASN A C 1
ATOM 1426 O O . ASN A 1 176 ? -2.344 2.614 31.832 1.00 94.81 176 ASN A O 1
ATOM 1430 N N . CYS A 1 177 ? -3.515 1.321 30.432 1.00 94.38 177 CYS A N 1
ATOM 1431 C CA . CYS A 1 177 ? -2.971 1.884 29.204 1.00 94.38 177 CYS A CA 1
ATOM 1432 C C . CYS A 1 177 ? -4.095 2.438 28.316 1.00 94.38 177 CYS A C 1
ATOM 1434 O O . CYS A 1 177 ? -4.931 1.695 27.805 1.00 94.38 177 CYS A O 1
ATOM 1436 N N . LYS A 1 178 ? -4.091 3.758 28.093 1.00 94.12 178 LYS A N 1
ATOM 1437 C CA . LYS A 1 178 ? -5.084 4.473 27.264 1.00 94.12 178 LYS A CA 1
ATOM 1438 C C . LYS A 1 178 ? -4.632 4.689 25.813 1.00 94.12 178 LYS A C 1
ATOM 1440 O O . LYS A 1 178 ? -5.150 5.573 25.140 1.00 94.12 178 LYS A O 1
ATOM 1445 N N . SER A 1 179 ? -3.637 3.929 25.347 1.00 94.44 179 SER A N 1
ATOM 1446 C CA . SER A 1 179 ? -3.141 4.048 23.972 1.00 94.44 179 SER A CA 1
ATOM 1447 C C . SER A 1 179 ? -4.211 3.637 22.960 1.00 94.44 179 SER A C 1
ATOM 1449 O O . SER A 1 179 ? -4.900 2.628 23.145 1.00 94.44 179 SER A O 1
ATOM 1451 N N . THR A 1 180 ? -4.329 4.421 21.891 1.00 92.56 180 THR A N 1
ATOM 1452 C CA . THR A 1 180 ? -5.268 4.202 20.789 1.00 92.56 180 THR A CA 1
ATOM 1453 C C . THR A 1 180 ? -4.598 4.497 19.456 1.00 92.56 180 THR A C 1
ATOM 1455 O O . THR A 1 180 ? -3.795 5.425 19.385 1.00 92.56 180 THR A O 1
ATOM 1458 N N . LYS A 1 181 ? -4.971 3.771 18.402 1.00 88.31 181 LYS A N 1
ATOM 1459 C CA . LYS A 1 181 ? -4.469 3.960 17.034 1.00 88.31 181 LYS A CA 1
ATOM 1460 C C . LYS A 1 181 ? -5.617 3.838 16.029 1.00 88.31 181 LYS A C 1
ATOM 1462 O O . LYS A 1 181 ? -6.585 3.119 16.276 1.00 88.31 181 LYS A O 1
ATOM 1467 N N . GLU A 1 182 ? -5.559 4.571 14.923 1.00 84.19 182 GLU A N 1
ATOM 1468 C CA . GLU A 1 182 ? -6.560 4.446 13.857 1.00 84.19 182 GLU A CA 1
ATOM 1469 C C . GLU A 1 182 ? -6.321 3.153 13.061 1.00 84.19 182 GLU A C 1
ATOM 1471 O O . GLU A 1 182 ? -5.187 2.716 12.900 1.00 84.19 182 GLU A O 1
ATOM 1476 N N . ILE A 1 183 ? -7.398 2.500 12.616 1.00 78.31 183 ILE A N 1
ATOM 1477 C CA . ILE A 1 183 ? -7.305 1.237 11.857 1.00 78.31 183 ILE A CA 1
ATOM 1478 C C . ILE A 1 183 ? -7.040 1.495 10.371 1.00 78.31 183 ILE A C 1
ATOM 1480 O O . ILE A 1 183 ? -6.349 0.722 9.720 1.00 78.31 183 ILE A O 1
ATOM 1484 N N . PHE A 1 184 ? -7.620 2.569 9.839 1.00 70.88 184 PHE A N 1
ATOM 1485 C CA . PHE A 1 184 ? -7.604 2.919 8.415 1.00 70.88 184 PHE A CA 1
ATOM 1486 C C . PHE A 1 184 ? -6.978 4.303 8.174 1.00 70.88 184 PHE A C 1
ATOM 1488 O O . PHE A 1 184 ? -7.373 4.985 7.222 1.00 70.88 184 PHE A O 1
ATOM 1495 N N . GLY A 1 185 ? -6.120 4.729 9.108 1.00 57.19 185 GLY A N 1
ATOM 1496 C CA . GLY A 1 185 ? -5.420 6.015 9.100 1.00 57.19 185 GLY A CA 1
ATOM 1497 C C . GLY A 1 185 ? -4.076 5.944 8.398 1.00 57.19 185 GLY A C 1
ATOM 1498 O O . GLY A 1 185 ? -3.529 4.823 8.298 1.00 57.19 185 GLY A O 1
#

pLDDT: mean 77.62, std 13.53, range [36.72, 95.44]

Secondary structure (DSSP, 8-state):
-EEE---GGG-SSS-HHHHHHHHHHHHHTT-EEE---TT--SEEEEETTTEEEEE---TT--SS----EEEEE-HHHHHHHHHHTT--TTS-----------B-TTTS-BEEEEEETTEEEEEETTTTT---EEE--TTTGGGT--S--B-TTTSPBEEEEEETTEEEEEETTTTT---EEES--

Foldseek 3Di:
DEKEDAQLVPDPPDDSVVVVVVCVVCVVVVYHYDHPDHPDQKIWDDDPLFWIKIWRDDVPDDDDDDTDIDIGGGNVVSVVCVVVVPPPPPPPPPPCPVQQPDAFPVPRAGWDWDADPLGIWTAGPPPPVDRGTGHDDPVRVCSVDPDFDAFPPPRATWDWDADNSGIWTAGPPPPVDGDIGRPVD

Organism: NCBI:txid412755